Protein AF-A0A5Q4ZI52-F1 (afdb_monomer_lite)

Secondary structure (DSSP, 8-state):
----PPPHHHHHHHHHHTTTB-TTT--B-EEEETTTEEEE-EEEEESS-SSTTSTT--SS-PPPSSGGGEEEEEHHHHHHHHH-TTTS-HHHHHHHHHHHHHHHHHHHHHHHHHHHHHHHHHHHS-TTS--EEEE------------S----SEEE---SSEEEEEEEEEEEE-SSS-BS-EEEEEEE-GGGSPTTEEEESS----SS-----SEEEEEE--B-TTPBPSS-EEEEEEEE-SSTT---TTTGGG-EEEEEEEETT-PPEEEEEE----

pLDDT: mean 73.78, std 18.52, range [25.53, 98.12]

Foldseek 3Di:
DADPDEPPVQVCCQCVLLVCAALPPRHRQWDQDPVPGTGGQKDKAFLAAQDCPFQQNPNPDGDHNGNQRTHIHGPVVSVVCRVPSVVRHSVNRNVSRVVSSVVVVVVVVVVVVVVVVVVVVLVVPDDPDWDKDKDFDAEDDDDDDDDDDDDHAWDFPDAWQKTKTKGWIKMATQHPFKFAKKKKKKFKPPVQQDPQKAWFQPDEDDPVDHDHDGMDMDIQGIHGHGDMRPDTRIIIIIGGHPDRPPDDVVSQQSIKMWMWMDTPNDDIDIDMDGNHHD

InterPro domains:
  IPR003615 HNH nuclease [PF13391] (22-83)
  IPR003615 HNH nuclease [cd00085] (46-81)

Organism: NCBI:txid80852

Sequence (278 aa):
MASRYVKPTDLALLWGRAGGSCSICKVNLLKELPLSGNVNLGEKAHIIPHSKNGPRGEGEREGESTYENLILLCGYHHKEIDRAEKDYPRSRLLEIKGKHESFVRESIDGFEQEKLISNILSRIEVEGAPKVVPVLLVQGSSHRSFSDIVPKFIQIIFGGSFGYYRVAVDFKNIGSKRAERVTIRITAKHSTIPKGYTFSTNTHITKNSTPSSVELEIECGPLNVGEWQSNPAQFYLNYRRETPGDCSYIEISKVEFDYYLTCDNNELIEGTLKIANA

Structure (mmCIF, N/CA/C/O backbone):
data_AF-A0A5Q4ZI52-F1
#
_entry.id   AF-A0A5Q4ZI52-F1
#
loop_
_atom_site.group_PDB
_atom_site.id
_atom_site.type_symbol
_atom_site.label_atom_id
_atom_site.label_alt_id
_atom_site.label_comp_id
_atom_site.label_asym_id
_atom_site.label_entity_id
_atom_site.label_seq_id
_atom_site.pdbx_PDB_ins_code
_atom_site.Cartn_x
_atom_site.Cartn_y
_atom_site.Cartn_z
_atom_site.occupancy
_atom_site.B_iso_or_equiv
_atom_site.auth_seq_id
_atom_site.auth_comp_id
_atom_site.auth_asym_id
_atom_site.auth_atom_id
_atom_site.pdbx_PDB_model_num
ATOM 1 N N . MET A 1 1 ? 35.153 4.081 -29.377 1.00 47.16 1 MET A N 1
ATOM 2 C CA . MET A 1 1 ? 34.261 3.400 -28.423 1.00 47.16 1 MET A CA 1
ATOM 3 C C . MET A 1 1 ? 33.525 4.484 -27.671 1.00 47.16 1 MET A C 1
ATOM 5 O O . MET A 1 1 ? 34.192 5.293 -27.031 1.00 47.16 1 MET A O 1
ATOM 9 N N . ALA A 1 2 ? 32.201 4.549 -27.784 1.00 53.84 2 ALA A N 1
ATOM 10 C CA . ALA A 1 2 ? 31.394 5.381 -26.903 1.00 53.84 2 ALA A CA 1
ATOM 11 C C . ALA A 1 2 ? 31.714 5.062 -25.425 1.00 53.84 2 ALA A C 1
ATOM 13 O O . ALA A 1 2 ? 32.231 3.994 -25.084 1.00 53.84 2 ALA A O 1
ATOM 14 N N . SER A 1 3 ? 31.510 6.032 -24.538 1.00 61.28 3 SER A N 1
ATOM 15 C CA . SER A 1 3 ? 31.744 5.838 -23.110 1.00 61.28 3 SER A CA 1
ATOM 16 C C . SER A 1 3 ? 30.516 5.191 -22.467 1.00 61.28 3 SER A C 1
ATOM 18 O O . SER A 1 3 ? 29.386 5.640 -22.670 1.00 61.28 3 SER A O 1
ATOM 20 N N . ARG A 1 4 ? 30.730 4.180 -21.613 1.00 69.62 4 ARG A N 1
ATOM 21 C CA . ARG A 1 4 ? 29.680 3.620 -20.734 1.00 69.62 4 ARG A CA 1
ATOM 22 C C . ARG A 1 4 ? 29.296 4.559 -19.585 1.00 69.62 4 ARG A C 1
ATOM 24 O O . ARG A 1 4 ? 28.436 4.229 -18.771 1.00 69.62 4 ARG A O 1
ATOM 31 N N . TYR A 1 5 ? 29.961 5.705 -19.490 1.00 85.06 5 TYR A N 1
ATOM 32 C CA . TYR A 1 5 ? 29.638 6.739 -18.529 1.00 85.06 5 TYR A CA 1
ATOM 33 C C . TYR A 1 5 ? 28.262 7.342 -18.830 1.00 85.06 5 TYR A C 1
ATOM 35 O O . TYR A 1 5 ? 28.019 7.848 -19.922 1.00 85.06 5 TYR A O 1
ATOM 43 N N . VAL A 1 6 ? 27.384 7.309 -17.831 1.00 87.38 6 VAL A N 1
ATOM 44 C CA . VAL A 1 6 ? 26.098 8.016 -17.833 1.00 87.38 6 VAL A CA 1
ATOM 45 C C . VAL A 1 6 ? 26.287 9.265 -16.985 1.00 87.38 6 VAL A C 1
ATOM 47 O O . VAL A 1 6 ? 26.771 9.155 -15.854 1.00 87.38 6 VAL A O 1
ATOM 50 N N . LYS A 1 7 ? 25.908 10.441 -17.495 1.00 92.25 7 LYS A N 1
ATOM 51 C CA . LYS A 1 7 ? 26.009 11.679 -16.712 1.00 92.25 7 LYS A CA 1
ATOM 52 C C . LYS A 1 7 ? 25.144 11.568 -15.446 1.00 92.25 7 LYS A C 1
ATOM 54 O O . LYS A 1 7 ? 24.064 10.978 -15.502 1.00 92.25 7 LYS A O 1
ATOM 59 N N . PRO A 1 8 ? 25.552 12.165 -14.314 1.00 93.31 8 PRO A N 1
ATOM 60 C CA . PRO A 1 8 ? 24.763 12.130 -13.083 1.00 93.31 8 PRO A CA 1
ATOM 61 C C . PRO A 1 8 ? 23.331 12.650 -13.263 1.00 93.31 8 PRO A C 1
ATOM 63 O O . PRO A 1 8 ? 22.403 12.092 -12.686 1.00 93.31 8 PRO A O 1
ATOM 66 N N . THR A 1 9 ? 23.138 13.665 -14.110 1.00 94.06 9 THR A N 1
ATOM 67 C CA . THR A 1 9 ? 21.819 14.217 -14.453 1.00 94.06 9 THR A CA 1
ATOM 68 C C . THR A 1 9 ? 20.940 13.208 -15.191 1.00 94.06 9 THR A C 1
ATOM 70 O O . THR A 1 9 ? 19.788 13.021 -14.814 1.00 94.06 9 THR A O 1
ATOM 73 N N . ASP A 1 10 ? 21.486 12.509 -16.190 1.00 95.12 10 ASP A N 1
ATOM 74 C CA . ASP A 1 10 ? 20.776 11.457 -16.931 1.00 95.12 10 ASP A CA 1
ATOM 75 C C . ASP A 1 10 ? 20.423 10.276 -16.024 1.00 95.12 10 ASP A C 1
ATOM 77 O O . ASP A 1 10 ? 19.331 9.713 -16.102 1.00 95.12 10 ASP A O 1
ATOM 81 N N . LEU A 1 11 ? 21.337 9.922 -15.117 1.00 94.12 11 LEU A N 1
ATOM 82 C CA . LEU A 1 11 ? 21.112 8.878 -14.129 1.00 94.12 11 LEU A CA 1
ATOM 83 C C . LEU A 1 11 ? 19.976 9.259 -13.170 1.00 94.12 11 LEU A C 1
ATOM 85 O O . LEU A 1 11 ? 19.080 8.450 -12.942 1.00 94.12 11 LEU A O 1
ATOM 89 N N . ALA A 1 12 ? 19.987 10.485 -12.643 1.00 94.50 12 ALA A N 1
ATOM 90 C CA . ALA A 1 12 ? 18.935 10.987 -11.766 1.00 94.50 12 ALA A CA 1
ATOM 91 C C . ALA A 1 12 ? 17.572 11.020 -12.475 1.00 94.50 12 ALA A C 1
ATOM 93 O O . ALA A 1 12 ? 16.578 10.577 -11.903 1.00 94.50 12 ALA A O 1
ATOM 94 N N . LEU A 1 13 ? 17.528 11.469 -13.735 1.00 96.81 13 LEU A N 1
ATOM 95 C CA . LEU A 1 13 ? 16.306 11.463 -14.543 1.00 96.81 13 LEU A CA 1
ATOM 96 C C . LEU A 1 13 ? 15.775 10.047 -14.766 1.00 96.81 13 LEU A C 1
ATOM 98 O O . LEU A 1 13 ? 14.583 9.813 -14.580 1.00 96.81 13 LEU A O 1
ATOM 102 N N . LEU A 1 14 ? 16.647 9.101 -15.127 1.00 97.06 14 LEU A N 1
ATOM 103 C CA . LEU A 1 14 ? 16.266 7.711 -15.371 1.00 97.06 14 LEU A CA 1
ATOM 104 C C . LEU A 1 14 ? 15.658 7.065 -14.126 1.00 97.06 14 LEU A C 1
ATOM 106 O O . LEU A 1 14 ? 14.578 6.485 -14.196 1.00 97.06 14 LEU A O 1
ATOM 110 N N . TRP A 1 15 ? 16.344 7.177 -12.988 1.00 96.06 15 TRP A N 1
ATOM 111 C CA . TRP A 1 15 ? 15.886 6.590 -11.731 1.00 96.06 15 TRP A CA 1
ATOM 112 C C . TRP A 1 15 ? 14.641 7.286 -11.182 1.00 96.06 15 TRP A C 1
ATOM 114 O O . TRP A 1 15 ? 13.718 6.606 -10.735 1.00 96.06 15 TRP A O 1
ATOM 124 N N . GLY A 1 16 ? 14.597 8.619 -11.253 1.00 94.75 16 GLY A N 1
ATOM 125 C CA . GLY A 1 16 ? 13.475 9.414 -10.767 1.00 94.75 16 GLY A CA 1
ATOM 126 C C . GLY A 1 16 ? 12.198 9.174 -11.566 1.00 94.75 16 GLY A C 1
ATOM 127 O O . GLY A 1 16 ? 11.151 8.913 -10.983 1.00 94.75 16 GLY A O 1
ATOM 128 N N . ARG A 1 17 ? 12.273 9.188 -12.903 1.00 95.94 17 ARG A N 1
ATOM 129 C CA . ARG A 1 17 ? 11.088 9.002 -13.760 1.00 95.94 17 ARG A CA 1
ATOM 130 C C . ARG A 1 17 ? 10.568 7.566 -13.768 1.00 95.94 17 ARG A C 1
ATOM 132 O O . ARG A 1 17 ? 9.368 7.369 -13.902 1.00 95.94 17 ARG A O 1
ATOM 139 N N . ALA A 1 18 ? 11.439 6.577 -13.572 1.00 95.88 18 ALA A N 1
ATOM 140 C CA . ALA A 1 18 ? 11.036 5.179 -13.396 1.00 95.88 18 ALA A CA 1
ATOM 141 C C . ALA A 1 18 ? 10.578 4.849 -11.957 1.00 95.88 18 ALA A C 1
ATOM 143 O O . ALA A 1 18 ? 10.263 3.696 -11.649 1.00 95.88 18 ALA A O 1
ATOM 144 N N . GLY A 1 19 ? 10.592 5.824 -11.039 1.00 94.56 19 GLY A N 1
ATOM 145 C CA . GLY A 1 19 ? 10.191 5.620 -9.643 1.00 94.56 19 GLY A CA 1
ATOM 146 C C . GLY A 1 19 ? 11.005 4.538 -8.927 1.00 94.56 19 GLY A C 1
ATOM 147 O O . GLY A 1 19 ? 10.477 3.830 -8.076 1.00 94.56 19 GLY A O 1
ATOM 148 N N . GLY A 1 20 ? 12.266 4.331 -9.324 1.00 95.25 20 GLY A N 1
ATOM 149 C CA . GLY A 1 20 ? 13.107 3.253 -8.792 1.00 95.25 20 GLY A CA 1
ATOM 150 C C . GLY A 1 20 ? 12.581 1.834 -9.040 1.00 95.25 20 GLY A C 1
ATOM 151 O O . GLY A 1 20 ? 12.979 0.909 -8.332 1.00 95.25 20 GLY A O 1
ATOM 152 N N . SER A 1 21 ? 11.706 1.637 -10.029 1.00 94.50 21 SER A N 1
ATOM 153 C CA . SER A 1 21 ? 11.065 0.352 -10.313 1.00 94.50 21 SER A CA 1
ATOM 154 C C . SER A 1 21 ? 11.358 -0.158 -11.726 1.00 94.50 21 SER A C 1
ATOM 156 O O . SER A 1 21 ? 11.801 0.576 -12.609 1.00 94.50 21 SER A O 1
ATOM 158 N N . CYS A 1 22 ? 11.174 -1.462 -11.943 1.00 95.44 22 CYS A N 1
ATOM 159 C CA . CYS A 1 22 ? 11.378 -2.063 -13.258 1.00 95.44 22 CYS A CA 1
ATOM 160 C C . CYS A 1 22 ? 10.325 -1.568 -14.253 1.00 95.44 22 CYS A C 1
ATOM 162 O O . CYS A 1 22 ? 9.128 -1.743 -14.028 1.00 95.44 22 CYS A O 1
ATOM 164 N N . SER A 1 23 ? 10.759 -1.082 -15.417 1.00 97.38 23 SER A N 1
ATOM 165 C CA . SER A 1 23 ? 9.841 -0.548 -16.431 1.00 97.38 23 SER A CA 1
ATOM 166 C C . SER A 1 23 ? 8.864 -1.581 -17.002 1.00 97.38 23 SER A C 1
ATOM 168 O O . SER A 1 23 ? 7.807 -1.200 -17.505 1.00 97.38 23 SER A O 1
ATOM 170 N N . ILE A 1 24 ? 9.157 -2.880 -16.863 1.00 94.00 24 ILE A N 1
ATOM 171 C CA . ILE A 1 24 ? 8.272 -3.976 -17.283 1.00 94.00 24 ILE A CA 1
ATOM 172 C C . ILE A 1 24 ? 7.410 -4.464 -16.112 1.00 94.00 24 ILE A C 1
ATOM 174 O O . ILE A 1 24 ? 6.208 -4.217 -16.099 1.00 94.00 24 ILE A O 1
ATOM 178 N N . CYS A 1 25 ? 8.005 -5.104 -15.101 1.00 91.56 25 CYS A N 1
ATOM 179 C CA . CYS A 1 25 ? 7.246 -5.755 -14.022 1.00 91.56 25 CYS A CA 1
ATOM 180 C C . CYS A 1 25 ? 6.954 -4.885 -12.793 1.00 91.56 25 CYS A C 1
ATOM 182 O O . CYS A 1 25 ? 6.399 -5.391 -11.823 1.00 91.56 25 CYS A O 1
ATOM 184 N N . LYS A 1 26 ? 7.363 -3.611 -12.791 1.00 92.69 26 LYS A N 1
ATOM 185 C CA . LYS A 1 26 ? 7.120 -2.630 -11.714 1.00 92.69 26 LYS A CA 1
ATOM 186 C C . LYS A 1 26 ? 7.690 -2.995 -10.337 1.00 92.69 26 LYS A C 1
ATOM 188 O O . LYS A 1 26 ? 7.441 -2.294 -9.364 1.00 92.69 26 LYS A O 1
ATOM 193 N N . VAL A 1 27 ? 8.492 -4.058 -10.231 1.00 90.12 27 VAL A N 1
ATOM 194 C CA . VAL A 1 27 ? 9.144 -4.427 -8.966 1.00 90.12 27 VAL A CA 1
ATOM 195 C C . VAL A 1 27 ? 10.091 -3.317 -8.507 1.00 90.12 27 VAL A C 1
ATOM 197 O O . VAL A 1 27 ? 10.820 -2.754 -9.326 1.00 90.12 27 VAL A O 1
ATOM 200 N N . ASN A 1 28 ? 10.112 -3.037 -7.203 1.00 90.38 28 ASN A N 1
ATOM 201 C CA . ASN A 1 28 ? 11.057 -2.095 -6.610 1.00 90.38 28 ASN A CA 1
ATOM 202 C C . ASN A 1 28 ? 12.507 -2.606 -6.755 1.00 90.38 28 ASN A C 1
ATOM 204 O O . ASN A 1 28 ? 12.824 -3.739 -6.367 1.00 90.38 28 ASN A O 1
ATOM 208 N N . LEU A 1 29 ? 13.372 -1.759 -7.318 1.00 93.00 29 LEU A N 1
ATOM 209 C CA . LEU A 1 29 ? 14.785 -2.027 -7.586 1.00 93.00 29 LEU A CA 1
ATOM 210 C C . LEU A 1 29 ? 15.720 -1.415 -6.538 1.00 93.00 29 LEU A C 1
ATOM 212 O O . LEU A 1 29 ? 16.892 -1.782 -6.497 1.00 93.00 29 LEU A O 1
ATOM 216 N N . LEU A 1 30 ? 15.221 -0.515 -5.692 1.00 88.75 30 LEU A N 1
ATOM 217 C CA . LEU A 1 30 ? 15.953 0.069 -4.573 1.00 88.75 30 LEU A CA 1
ATOM 218 C C . LEU A 1 30 ? 15.429 -0.550 -3.282 1.00 88.75 30 LEU A C 1
ATOM 220 O O . LEU A 1 30 ? 14.339 -0.224 -2.813 1.00 88.75 30 LEU A O 1
ATOM 224 N N . LYS A 1 31 ? 16.193 -1.486 -2.718 1.00 81.56 31 LYS A N 1
ATOM 225 C CA . LYS A 1 31 ? 15.801 -2.187 -1.494 1.00 81.56 31 LYS A CA 1
ATOM 226 C C . LYS A 1 31 ? 16.705 -1.811 -0.345 1.00 81.56 31 LYS A C 1
ATOM 228 O O . LYS A 1 31 ? 17.922 -1.859 -0.477 1.00 81.56 31 LYS A O 1
ATOM 233 N N . GLU A 1 32 ? 16.106 -1.553 0.802 1.00 83.38 32 GLU A N 1
ATOM 234 C CA . GLU A 1 32 ? 16.835 -1.514 2.057 1.00 83.38 32 GLU A CA 1
ATOM 235 C C . GLU A 1 32 ? 16.862 -2.923 2.655 1.00 83.38 32 GLU A C 1
ATOM 237 O O . GLU A 1 32 ? 15.835 -3.561 2.889 1.00 83.38 32 GLU A O 1
ATOM 242 N N . LEU A 1 33 ? 18.067 -3.452 2.827 1.00 72.44 33 LEU A N 1
ATOM 243 C CA . LEU A 1 33 ? 18.332 -4.780 3.349 1.00 72.44 33 LEU A CA 1
ATOM 244 C C . LEU A 1 33 ? 18.963 -4.629 4.738 1.00 72.44 33 LEU A C 1
ATOM 246 O O . LEU A 1 33 ? 20.119 -4.226 4.804 1.00 72.44 33 LEU A O 1
ATOM 250 N N . PRO A 1 34 ? 18.314 -5.013 5.851 1.00 60.16 34 PRO A N 1
ATOM 251 C CA . PRO A 1 34 ? 18.802 -4.588 7.180 1.00 60.16 34 PRO A CA 1
ATOM 252 C C . PRO A 1 34 ? 20.157 -5.099 7.704 1.00 60.16 34 PRO A C 1
ATOM 254 O O . PRO A 1 34 ? 20.508 -4.818 8.837 1.00 60.16 34 PRO A O 1
ATOM 257 N N . LEU A 1 35 ? 20.933 -5.836 6.909 1.00 71.38 35 LEU A N 1
ATOM 258 C CA . LEU A 1 35 ? 22.350 -6.140 7.187 1.00 71.38 35 LEU A CA 1
ATOM 259 C C . LEU A 1 35 ? 23.293 -5.517 6.151 1.00 71.38 35 LEU A C 1
ATOM 261 O O . LEU A 1 35 ? 24.483 -5.396 6.398 1.00 71.38 35 LEU A O 1
ATOM 265 N N . SER A 1 36 ? 22.778 -5.183 4.969 1.00 75.06 36 SER A N 1
ATOM 266 C CA . SER A 1 36 ? 23.568 -4.752 3.810 1.00 75.06 36 SER A CA 1
ATOM 267 C C . SER A 1 36 ? 23.285 -3.298 3.423 1.00 75.06 36 SER A C 1
ATOM 269 O O . SER A 1 36 ? 23.922 -2.784 2.511 1.00 75.06 36 SER A O 1
ATOM 271 N N . GLY A 1 37 ? 22.335 -2.644 4.099 1.00 82.00 37 GLY A N 1
ATOM 272 C CA . GLY A 1 37 ? 21.881 -1.295 3.791 1.00 82.00 37 GLY A CA 1
ATOM 273 C C . GLY A 1 37 ? 21.170 -1.218 2.442 1.00 82.00 37 GLY A C 1
ATOM 274 O O . GLY A 1 37 ? 20.456 -2.140 2.039 1.00 82.00 37 GLY A O 1
ATOM 275 N N . ASN A 1 38 ? 21.368 -0.102 1.746 1.00 81.94 38 ASN A N 1
ATOM 276 C CA . ASN A 1 38 ? 20.736 0.172 0.461 1.00 81.94 38 ASN A CA 1
ATOM 277 C C . ASN A 1 38 ? 21.356 -0.672 -0.654 1.00 81.94 38 ASN A C 1
ATOM 279 O O . ASN A 1 38 ? 22.545 -0.569 -0.952 1.00 81.94 38 ASN A O 1
ATOM 283 N N . VAL A 1 39 ? 20.523 -1.472 -1.311 1.00 85.31 39 VAL A N 1
ATOM 284 C CA . VAL A 1 39 ? 20.899 -2.335 -2.425 1.00 85.31 39 VAL A CA 1
ATOM 285 C C . VAL A 1 39 ? 20.182 -1.890 -3.687 1.00 85.31 39 VAL A C 1
ATOM 287 O O . VAL A 1 39 ? 18.955 -1.785 -3.734 1.00 85.31 39 VAL A O 1
ATOM 290 N N . ASN A 1 40 ? 20.977 -1.676 -4.731 1.00 90.81 40 ASN A N 1
ATOM 291 C CA . ASN A 1 40 ? 20.501 -1.399 -6.073 1.00 90.81 40 ASN A CA 1
ATOM 292 C C . ASN A 1 40 ? 20.450 -2.707 -6.880 1.00 90.81 40 ASN A C 1
ATOM 294 O O . ASN A 1 40 ? 21.482 -3.310 -7.163 1.00 90.81 40 ASN A O 1
ATOM 298 N N . LEU A 1 41 ? 19.240 -3.143 -7.224 1.00 90.50 41 LEU A N 1
ATOM 299 C CA . LEU A 1 41 ? 18.955 -4.331 -8.037 1.00 90.50 41 LEU A CA 1
ATOM 300 C C . LEU A 1 41 ? 18.611 -3.981 -9.493 1.00 90.50 41 LEU A C 1
ATOM 302 O O . LEU A 1 41 ? 18.230 -4.860 -10.273 1.00 90.50 41 LEU A O 1
ATOM 306 N N . GLY A 1 42 ? 18.657 -2.695 -9.832 1.00 94.25 42 GLY A N 1
ATOM 307 C CA . GLY A 1 42 ? 18.286 -2.180 -11.135 1.00 94.25 42 GLY A CA 1
ATOM 308 C C . GLY A 1 42 ? 19.473 -2.068 -12.069 1.00 94.25 42 GLY A C 1
ATOM 309 O O . GLY A 1 42 ? 20.579 -1.680 -11.695 1.00 94.25 42 GLY A O 1
ATOM 310 N N . GLU A 1 43 ? 19.208 -2.363 -13.328 1.00 95.25 43 GLU A N 1
ATOM 311 C CA . GLU A 1 43 ? 20.163 -2.277 -14.411 1.00 95.25 43 GLU A CA 1
ATOM 312 C C . GLU A 1 43 ? 19.675 -1.251 -15.437 1.00 95.25 43 GLU A C 1
ATOM 314 O O . GLU A 1 43 ? 18.476 -1.075 -15.671 1.00 95.25 43 GLU A O 1
ATOM 319 N N . LYS A 1 44 ? 20.634 -0.536 -16.025 1.00 94.12 44 LYS A N 1
ATOM 320 C CA . LYS A 1 44 ? 20.393 0.494 -17.036 1.00 94.12 44 LYS A CA 1
ATOM 321 C C . LYS A 1 44 ? 20.621 -0.158 -18.386 1.00 94.12 44 LYS A C 1
ATOM 323 O O . LYS A 1 44 ? 21.773 -0.368 -18.762 1.00 94.12 44 LYS A O 1
ATOM 328 N N . ALA A 1 45 ? 19.538 -0.510 -19.058 1.00 92.75 45 ALA A N 1
ATOM 329 C CA . ALA A 1 45 ? 19.607 -1.151 -20.355 1.00 92.75 45 ALA A CA 1
ATOM 330 C C . ALA A 1 45 ? 19.596 -0.095 -21.460 1.00 92.75 45 ALA A C 1
ATOM 332 O O . ALA A 1 45 ? 18.827 0.870 -21.402 1.00 92.75 45 ALA A O 1
ATOM 333 N N . HIS A 1 46 ? 20.439 -0.286 -22.469 1.00 90.88 46 HIS A N 1
ATOM 334 C CA . HIS A 1 46 ? 20.435 0.548 -23.665 1.00 90.88 46 HIS A CA 1
ATOM 335 C C . HIS A 1 46 ? 19.308 0.113 -24.603 1.00 90.88 46 HIS A C 1
ATOM 337 O O . HIS A 1 46 ? 19.186 -1.063 -24.938 1.00 90.88 46 HIS A O 1
ATOM 343 N N . ILE A 1 47 ? 18.502 1.074 -25.051 1.00 88.94 47 ILE A N 1
ATOM 344 C CA . ILE A 1 47 ? 17.462 0.850 -26.060 1.00 88.94 47 ILE A CA 1
ATOM 345 C C . ILE A 1 47 ? 18.112 0.662 -27.438 1.00 88.94 47 ILE A C 1
ATOM 347 O O . ILE A 1 47 ? 17.791 -0.285 -28.154 1.00 88.94 47 ILE A O 1
ATOM 351 N N . ILE A 1 48 ? 19.046 1.550 -27.791 1.00 83.62 48 ILE A N 1
ATOM 352 C CA . ILE A 1 48 ? 19.951 1.415 -28.936 1.00 83.62 48 ILE A CA 1
ATOM 353 C C . ILE A 1 48 ? 21.299 0.936 -28.399 1.00 83.62 48 ILE A C 1
ATOM 355 O O . ILE A 1 48 ? 21.896 1.644 -27.577 1.00 83.62 48 ILE A O 1
ATOM 359 N N . PRO A 1 49 ? 21.801 -0.228 -28.841 1.00 71.19 49 PRO A N 1
ATOM 360 C CA . PRO A 1 49 ? 22.998 -0.823 -28.272 1.00 71.19 49 PRO A CA 1
ATOM 361 C C . PRO A 1 49 ? 24.239 0.048 -28.477 1.00 71.19 49 PRO A C 1
ATOM 363 O O . PRO A 1 49 ? 24.416 0.751 -29.470 1.00 71.19 49 PRO A O 1
ATOM 366 N N . HIS A 1 50 ? 25.157 -0.067 -27.524 1.00 64.06 50 HIS A N 1
ATOM 367 C CA . HIS A 1 50 ? 26.437 0.637 -27.527 1.00 64.06 50 HIS A CA 1
ATOM 368 C C . HIS A 1 50 ? 27.441 0.076 -28.557 1.00 64.06 50 HIS A C 1
ATOM 370 O O . HIS A 1 50 ? 28.421 0.728 -28.900 1.00 64.06 50 HIS A O 1
ATOM 376 N N . SER A 1 51 ? 27.250 -1.158 -29.026 1.00 64.94 51 SER A N 1
ATOM 377 C CA . SER A 1 51 ? 28.103 -1.798 -30.034 1.00 64.94 51 SER A CA 1
ATOM 378 C C . SER A 1 51 ? 27.304 -2.015 -31.309 1.00 64.94 51 SER A C 1
ATOM 380 O O . SER A 1 51 ? 26.137 -2.396 -31.233 1.00 64.94 51 SER A O 1
ATOM 382 N N . LYS A 1 52 ? 27.955 -1.877 -32.470 1.00 62.56 52 LYS A N 1
ATOM 383 C CA . LYS A 1 52 ? 27.374 -2.273 -33.765 1.00 62.56 52 LYS A CA 1
ATOM 384 C C . LYS A 1 52 ? 26.923 -3.739 -33.789 1.00 62.56 52 LYS A C 1
ATOM 386 O O . LYS A 1 52 ? 25.983 -4.055 -34.498 1.00 62.56 52 LYS A O 1
ATOM 391 N N . ASN A 1 53 ? 27.561 -4.594 -32.984 1.00 65.25 53 ASN A N 1
ATOM 392 C CA . ASN A 1 53 ? 27.224 -6.014 -32.834 1.00 65.25 53 ASN A CA 1
ATOM 393 C C . ASN A 1 53 ? 26.361 -6.297 -31.589 1.00 65.25 53 ASN A C 1
ATOM 395 O O . ASN A 1 53 ? 26.257 -7.445 -31.164 1.00 65.25 53 ASN A O 1
ATOM 399 N N . GLY A 1 54 ? 25.842 -5.265 -30.917 1.00 65.25 54 GLY A N 1
ATOM 400 C CA . GLY A 1 54 ? 24.952 -5.457 -29.773 1.00 65.25 54 GLY A CA 1
ATOM 401 C C . GLY A 1 54 ? 23.549 -5.899 -30.208 1.00 65.25 54 GLY A C 1
ATOM 402 O O . GLY A 1 54 ? 23.200 -5.727 -31.377 1.00 65.25 54 GLY A O 1
ATOM 403 N N . PRO A 1 55 ? 22.728 -6.425 -29.280 1.00 62.16 55 PRO A N 1
ATOM 404 C CA . PRO A 1 55 ? 21.345 -6.798 -29.577 1.00 62.16 55 PRO A CA 1
ATOM 405 C C . PRO A 1 55 ? 20.585 -5.603 -30.159 1.00 62.16 55 PRO A C 1
ATOM 407 O O . PRO A 1 55 ? 20.633 -4.519 -29.569 1.00 62.16 55 PRO A O 1
ATOM 410 N N . ARG A 1 56 ? 19.887 -5.791 -31.289 1.00 74.19 56 ARG A N 1
ATOM 411 C CA . ARG A 1 56 ? 19.221 -4.715 -32.072 1.00 74.19 56 ARG A CA 1
ATOM 412 C C . ARG A 1 56 ? 20.164 -3.705 -32.756 1.00 74.19 56 ARG A C 1
ATOM 414 O O . ARG A 1 56 ? 19.749 -2.594 -33.088 1.00 74.19 56 ARG A O 1
ATOM 421 N N . GLY A 1 57 ? 21.440 -4.038 -32.936 1.00 64.19 57 GLY A N 1
ATOM 422 C CA . GLY A 1 57 ? 22.404 -3.185 -33.629 1.00 64.19 57 GLY A CA 1
ATOM 423 C C . GLY A 1 57 ? 22.191 -3.234 -35.138 1.00 64.19 57 GLY A C 1
ATOM 424 O O . GLY A 1 57 ? 22.794 -4.053 -35.817 1.00 64.19 57 GLY A O 1
ATOM 425 N N . GLU A 1 58 ? 21.374 -2.339 -35.693 1.00 60.69 58 GLU A N 1
ATOM 426 C CA . GLU A 1 58 ? 21.136 -2.237 -37.148 1.00 60.69 58 GLU A CA 1
ATOM 427 C C . GLU A 1 58 ? 22.326 -1.607 -37.915 1.00 60.69 58 GLU A C 1
ATOM 429 O O . GLU A 1 58 ? 22.155 -0.968 -38.943 1.00 60.69 58 GLU A O 1
ATOM 434 N N . GLY A 1 59 ? 23.563 -1.726 -37.415 1.00 56.06 59 GLY A N 1
ATOM 435 C CA . GLY A 1 59 ? 24.781 -1.238 -38.083 1.00 56.06 59 GLY A CA 1
ATOM 436 C C . GLY A 1 59 ? 24.968 0.289 -38.162 1.00 56.06 59 GLY A C 1
ATOM 437 O O . GLY A 1 59 ? 26.073 0.738 -38.487 1.00 56.06 59 GLY A O 1
ATOM 438 N N . GLU A 1 60 ? 23.954 1.094 -37.826 1.00 53.44 60 GLU A N 1
ATOM 439 C CA . GLU A 1 60 ? 23.934 2.523 -38.171 1.00 53.44 60 GLU A CA 1
ATOM 440 C C . GLU A 1 60 ? 24.536 3.495 -37.141 1.00 53.44 60 GLU A C 1
ATOM 442 O O . GLU A 1 60 ? 24.989 4.558 -37.562 1.00 53.44 60 GLU A O 1
ATOM 447 N N . ARG A 1 61 ? 24.635 3.180 -35.835 1.00 57.03 61 ARG A N 1
ATOM 448 C CA . ARG A 1 61 ? 25.356 4.005 -34.825 1.00 57.03 61 ARG A CA 1
ATOM 449 C C . ARG A 1 61 ? 25.474 3.307 -33.465 1.00 57.03 61 ARG A C 1
ATOM 451 O O . ARG A 1 61 ? 24.612 2.521 -33.092 1.00 57.03 61 ARG A O 1
ATOM 458 N N . GLU A 1 62 ? 26.526 3.642 -32.715 1.00 64.38 62 GLU A N 1
ATOM 459 C CA . GLU A 1 62 ? 26.614 3.342 -31.278 1.00 64.38 62 GLU A CA 1
ATOM 460 C C . GLU A 1 62 ? 25.629 4.257 -30.530 1.00 64.38 62 GLU A C 1
ATOM 462 O O . GLU A 1 62 ? 25.646 5.473 -30.728 1.00 64.38 62 GLU A O 1
ATOM 467 N N . GLY A 1 63 ? 24.750 3.688 -29.702 1.00 67.62 63 GLY A N 1
ATOM 468 C CA . GLY A 1 63 ? 23.835 4.470 -28.874 1.00 67.62 63 GLY A CA 1
ATOM 469 C C . GLY A 1 63 ? 24.565 5.172 -27.728 1.00 67.62 63 GLY A C 1
ATOM 470 O O . GLY A 1 63 ? 25.321 4.541 -26.986 1.00 67.62 63 GLY A O 1
ATOM 471 N N . GLU A 1 64 ? 24.324 6.472 -27.555 1.00 79.62 64 GLU A N 1
ATOM 472 C CA . GLU A 1 64 ? 24.870 7.226 -26.425 1.00 79.62 64 GLU A CA 1
ATOM 473 C C . GLU A 1 64 ? 24.232 6.789 -25.098 1.00 79.62 64 GLU A C 1
ATOM 475 O O . GLU A 1 64 ? 23.093 6.321 -25.042 1.00 79.62 64 GLU A O 1
ATOM 480 N N . SER A 1 65 ? 24.967 6.963 -24.003 1.00 86.31 65 SER A N 1
ATOM 481 C CA . SER A 1 65 ? 24.515 6.639 -22.647 1.00 86.31 65 SER A CA 1
ATOM 482 C C . SER A 1 65 ? 23.716 7.801 -22.019 1.00 86.31 65 SER A C 1
ATOM 484 O O . SER A 1 65 ? 24.052 8.253 -20.924 1.00 86.31 65 SER A O 1
ATOM 486 N N . THR A 1 66 ? 22.689 8.304 -22.720 1.00 91.12 66 THR A N 1
ATOM 487 C CA . THR A 1 66 ? 21.789 9.388 -22.257 1.00 91.12 66 THR A CA 1
ATOM 488 C C . THR A 1 66 ? 20.477 8.841 -21.696 1.00 91.12 66 THR A C 1
ATOM 490 O O . THR A 1 66 ? 20.113 7.693 -21.956 1.00 91.12 66 THR A O 1
ATOM 493 N N . TYR A 1 67 ? 19.734 9.651 -20.939 1.00 94.12 67 TYR A N 1
ATOM 494 C CA . TYR A 1 67 ? 18.441 9.238 -20.385 1.00 94.12 67 TYR A CA 1
ATOM 495 C C . TYR A 1 67 ? 17.443 8.773 -21.467 1.00 94.12 67 TYR A C 1
ATOM 497 O O . TYR A 1 67 ? 16.716 7.799 -21.251 1.00 94.12 67 TYR A O 1
ATOM 505 N N . GLU A 1 68 ? 17.422 9.422 -22.633 1.00 92.50 68 GLU A N 1
ATOM 506 C CA . GLU A 1 68 ? 16.511 9.098 -23.740 1.00 92.50 68 GLU A CA 1
ATOM 507 C C . GLU A 1 68 ? 16.763 7.696 -24.301 1.00 92.50 68 GLU A C 1
ATOM 509 O O . GLU A 1 68 ? 15.828 7.029 -24.744 1.00 92.50 68 GLU A O 1
ATOM 514 N N . ASN A 1 69 ? 18.017 7.238 -24.266 1.00 92.19 69 ASN A N 1
ATOM 515 C CA . ASN A 1 69 ? 18.424 5.936 -24.784 1.00 92.19 69 ASN A CA 1
ATOM 516 C C . ASN A 1 69 ? 18.492 4.839 -23.704 1.00 92.19 69 ASN A C 1
ATOM 518 O O . ASN A 1 69 ? 18.873 3.704 -23.995 1.00 92.19 69 ASN A O 1
ATOM 522 N N . LEU A 1 70 ? 18.138 5.150 -22.455 1.00 94.69 70 LEU A N 1
ATOM 523 C CA . LEU A 1 70 ? 18.193 4.206 -21.342 1.00 94.69 70 LEU A CA 1
ATOM 524 C C . LEU A 1 70 ? 16.800 3.855 -20.821 1.00 94.69 70 LEU A C 1
ATOM 526 O O . LEU A 1 70 ? 15.925 4.708 -20.658 1.00 94.69 70 LEU A O 1
ATOM 530 N N . ILE A 1 71 ? 16.623 2.588 -20.463 1.00 96.81 71 ILE A N 1
ATOM 531 C CA . ILE A 1 71 ? 15.454 2.081 -19.743 1.00 96.81 71 ILE A CA 1
ATOM 532 C C . ILE A 1 71 ? 15.906 1.371 -18.464 1.00 96.81 71 ILE A C 1
ATOM 534 O O . ILE A 1 71 ? 16.920 0.671 -18.450 1.00 96.81 71 ILE A O 1
ATOM 538 N N . LEU A 1 72 ? 15.174 1.584 -17.368 1.00 98.12 72 LEU A N 1
ATOM 539 C CA . LEU A 1 72 ? 15.485 0.982 -16.074 1.00 98.12 72 LEU A CA 1
ATOM 540 C C . LEU A 1 72 ? 14.749 -0.353 -15.921 1.00 98.12 72 LEU A C 1
ATOM 542 O O . LEU A 1 72 ? 13.518 -0.394 -16.015 1.00 98.12 72 LEU A O 1
ATOM 546 N N . LEU A 1 73 ? 15.485 -1.436 -15.672 1.00 97.44 73 LEU A N 1
ATOM 547 C CA . LEU A 1 73 ? 14.949 -2.799 -15.592 1.00 97.44 73 LEU A CA 1
ATOM 548 C C . LEU A 1 73 ? 15.556 -3.575 -14.418 1.00 97.44 73 LEU A C 1
ATOM 550 O O . LEU A 1 73 ? 16.627 -3.237 -13.925 1.00 97.44 73 LEU A O 1
ATOM 554 N N . CYS A 1 74 ? 14.898 -4.650 -13.978 1.00 95.19 74 CYS A N 1
ATOM 555 C CA . CYS A 1 74 ? 15.568 -5.650 -13.142 1.00 95.19 74 CYS A CA 1
ATOM 556 C C . CYS A 1 74 ? 16.507 -6.515 -13.997 1.00 95.19 74 CYS A C 1
ATOM 558 O O . CYS A 1 74 ? 16.295 -6.664 -15.203 1.00 95.19 74 CYS A O 1
ATOM 560 N N . GLY A 1 75 ? 17.486 -7.169 -13.367 1.00 91.62 75 GLY A N 1
ATOM 561 C CA . GLY A 1 75 ? 18.436 -8.029 -14.085 1.00 91.62 75 GLY A CA 1
ATOM 562 C C . GLY A 1 75 ? 17.807 -9.206 -14.849 1.00 91.62 75 GLY A C 1
ATOM 563 O O . GLY A 1 75 ? 18.401 -9.702 -15.802 1.00 91.62 75 GLY A O 1
ATOM 564 N N . TYR A 1 76 ? 16.594 -9.649 -14.486 1.00 95.12 76 TYR A N 1
ATOM 565 C CA . TYR A 1 76 ? 15.847 -10.637 -15.279 1.00 95.12 76 TYR A CA 1
ATOM 566 C C . TYR A 1 76 ? 15.401 -10.045 -16.621 1.00 95.12 76 TYR A C 1
ATOM 568 O O . TYR A 1 76 ? 15.785 -10.549 -17.672 1.00 95.12 76 TYR A O 1
ATOM 576 N N . HIS A 1 77 ? 14.653 -8.940 -16.582 1.00 95.50 77 HIS A N 1
ATOM 577 C CA . HIS A 1 77 ? 14.109 -8.319 -17.787 1.00 95.50 77 HIS A CA 1
ATOM 578 C C . HIS A 1 77 ? 15.199 -7.711 -18.666 1.00 95.50 77 HIS A C 1
ATOM 580 O O . HIS A 1 77 ? 15.067 -7.734 -19.881 1.00 95.50 77 HIS A O 1
ATOM 586 N N . HIS A 1 78 ? 16.298 -7.217 -18.089 1.00 95.00 78 HIS A N 1
ATOM 587 C CA . HIS A 1 78 ? 17.437 -6.773 -18.892 1.00 95.00 78 HIS A CA 1
ATOM 588 C C . HIS A 1 78 ? 18.008 -7.927 -19.734 1.00 95.00 78 HIS A C 1
ATOM 590 O O . HIS A 1 78 ? 18.145 -7.804 -20.948 1.00 95.00 78 HIS A O 1
ATOM 596 N N . LYS A 1 79 ? 18.243 -9.094 -19.119 1.00 92.81 79 LYS A N 1
ATOM 597 C CA . LYS A 1 79 ? 18.700 -10.293 -19.841 1.00 92.81 79 LYS A CA 1
ATOM 598 C C . LYS A 1 79 ? 17.676 -10.802 -20.852 1.00 92.81 79 LYS A C 1
ATOM 600 O O . LYS A 1 79 ? 18.070 -11.309 -21.899 1.00 92.81 79 LYS A O 1
ATOM 605 N N . GLU A 1 80 ? 16.389 -10.716 -20.529 1.00 93.31 80 GLU A N 1
ATOM 606 C CA . GLU A 1 80 ? 15.303 -11.117 -21.424 1.00 93.31 80 GLU A CA 1
ATOM 607 C C . GLU A 1 80 ? 15.316 -10.287 -22.707 1.00 93.31 80 GLU A C 1
ATOM 609 O O . GLU A 1 80 ? 15.409 -10.858 -23.794 1.00 93.31 80 GLU A O 1
ATOM 614 N N . ILE A 1 81 ? 15.301 -8.953 -22.593 1.00 92.25 81 ILE A N 1
ATOM 615 C CA . ILE A 1 81 ? 15.256 -8.091 -23.776 1.00 92.25 81 ILE A CA 1
ATOM 616 C C . ILE A 1 81 ? 16.501 -8.268 -24.644 1.00 92.25 81 ILE A C 1
ATOM 618 O O . ILE A 1 81 ? 16.393 -8.225 -25.864 1.00 92.25 81 ILE A O 1
ATOM 622 N N . ASP A 1 82 ? 17.673 -8.494 -24.052 1.00 89.00 82 ASP A N 1
ATOM 623 C CA . ASP A 1 82 ? 18.917 -8.704 -24.798 1.00 89.00 82 ASP A CA 1
ATOM 624 C C . ASP A 1 82 ? 18.937 -10.024 -25.571 1.00 89.00 82 ASP A C 1
ATOM 626 O O . ASP A 1 82 ? 19.596 -10.120 -26.603 1.00 89.00 82 ASP A O 1
ATOM 630 N N . ARG A 1 83 ? 18.215 -11.044 -25.094 1.00 90.19 83 ARG A N 1
ATOM 631 C CA . ARG A 1 83 ? 18.139 -12.362 -25.745 1.00 90.19 83 ARG A CA 1
ATOM 632 C C . ARG A 1 83 ? 16.967 -12.495 -26.713 1.00 90.19 83 ARG A C 1
ATOM 634 O O . ARG A 1 83 ? 17.035 -13.320 -27.619 1.00 90.19 83 ARG A O 1
ATOM 641 N N . ALA A 1 84 ? 15.915 -11.703 -26.531 1.00 89.81 84 ALA A N 1
ATOM 642 C CA . ALA A 1 84 ? 14.698 -11.717 -27.339 1.00 89.81 84 ALA A CA 1
ATOM 643 C C . ALA A 1 84 ? 14.571 -10.436 -28.185 1.00 89.81 84 ALA A C 1
ATOM 645 O O . ALA A 1 84 ? 13.548 -9.755 -28.181 1.00 89.81 84 ALA A O 1
ATOM 646 N N . GLU A 1 85 ? 15.627 -10.080 -28.921 1.00 85.69 85 GLU A N 1
ATOM 647 C CA . GLU A 1 85 ? 15.704 -8.817 -29.674 1.00 85.69 85 GLU A CA 1
ATOM 648 C C . GLU A 1 85 ? 14.553 -8.603 -30.673 1.00 85.69 85 GLU A C 1
ATOM 650 O O . GLU A 1 85 ? 14.096 -7.474 -30.844 1.00 85.69 85 GLU A O 1
ATOM 655 N N . LYS A 1 86 ? 14.047 -9.683 -31.284 1.00 86.88 86 LYS A N 1
ATOM 656 C CA . LYS A 1 86 ? 12.924 -9.640 -32.234 1.00 86.88 86 LYS A CA 1
ATOM 657 C C . LYS A 1 86 ? 11.604 -9.270 -31.560 1.00 86.88 86 LYS A C 1
ATOM 659 O O . LYS A 1 86 ? 10.792 -8.575 -32.161 1.00 86.88 86 LYS A O 1
ATOM 664 N N . ASP A 1 87 ? 11.410 -9.708 -30.318 1.00 91.12 87 ASP A N 1
ATOM 665 C CA . ASP A 1 87 ? 10.200 -9.436 -29.536 1.00 91.12 87 ASP A CA 1
ATOM 666 C C . ASP A 1 87 ? 10.248 -8.064 -28.860 1.00 91.12 87 ASP A C 1
ATOM 668 O O . ASP A 1 87 ? 9.203 -7.468 -28.576 1.00 91.12 87 ASP A O 1
ATOM 672 N N . TYR A 1 88 ? 11.459 -7.544 -28.643 1.00 92.00 88 TYR A N 1
ATOM 673 C CA . TYR A 1 88 ? 11.733 -6.252 -28.027 1.00 92.00 88 TYR A CA 1
ATOM 674 C C . TYR A 1 88 ? 12.488 -5.313 -28.976 1.00 92.00 88 TYR A C 1
ATOM 676 O O . TYR A 1 88 ? 13.605 -4.901 -28.649 1.00 92.00 88 TYR A O 1
ATOM 684 N N . PRO A 1 89 ? 11.900 -4.931 -30.128 1.00 90.50 89 PRO A N 1
ATOM 685 C CA . PRO A 1 89 ? 12.503 -3.936 -31.002 1.00 90.50 89 PRO A CA 1
ATOM 686 C C . PRO A 1 89 ? 12.545 -2.565 -30.314 1.00 90.50 89 PRO A C 1
ATOM 688 O O . PRO A 1 89 ? 11.811 -2.295 -29.356 1.00 90.50 89 PRO A O 1
ATOM 691 N N . ARG A 1 90 ? 13.371 -1.657 -30.846 1.00 89.75 90 ARG A N 1
ATOM 692 C CA . ARG A 1 90 ? 13.551 -0.288 -30.328 1.00 89.75 90 ARG A CA 1
ATOM 693 C C . ARG A 1 90 ? 12.228 0.424 -30.030 1.00 89.75 90 ARG A C 1
ATOM 695 O O . ARG A 1 90 ? 12.079 1.021 -28.967 1.00 89.75 90 ARG A O 1
ATOM 702 N N . SER A 1 91 ? 11.279 0.370 -30.964 1.00 90.94 91 SER A N 1
ATOM 703 C CA . SER A 1 91 ? 9.965 1.014 -30.834 1.00 90.94 91 SER A CA 1
ATOM 704 C C . SER A 1 91 ? 9.205 0.528 -29.599 1.00 90.94 91 SER A C 1
ATOM 706 O O . SER A 1 91 ? 8.679 1.341 -28.841 1.00 90.94 91 SER A O 1
ATOM 708 N N . ARG A 1 92 ? 9.223 -0.783 -29.345 1.00 94.50 92 ARG A N 1
ATOM 709 C CA . ARG A 1 92 ? 8.568 -1.390 -28.185 1.00 94.50 92 ARG A CA 1
ATOM 710 C C . ARG A 1 92 ? 9.227 -0.973 -26.873 1.00 94.50 92 ARG A C 1
ATOM 712 O O . ARG A 1 92 ? 8.530 -0.691 -25.907 1.00 94.50 92 ARG A O 1
ATOM 719 N N . LEU A 1 93 ? 10.557 -0.907 -26.818 1.00 95.19 93 LEU A N 1
ATOM 720 C CA . LEU A 1 93 ? 11.262 -0.468 -25.607 1.00 95.19 93 LEU A CA 1
ATOM 721 C C . LEU A 1 93 ? 10.963 1.001 -25.267 1.00 95.19 93 LEU A C 1
ATOM 723 O O . LEU A 1 93 ? 10.762 1.326 -24.096 1.00 95.19 93 LEU A O 1
ATOM 727 N N . LEU A 1 94 ? 10.869 1.871 -26.279 1.00 94.12 94 LEU A N 1
ATOM 728 C CA . LEU A 1 94 ? 10.446 3.265 -26.099 1.00 94.12 94 LEU A CA 1
ATOM 729 C C . LEU A 1 94 ? 9.004 3.359 -25.586 1.00 94.12 94 LEU A C 1
ATOM 731 O O . LEU A 1 94 ? 8.731 4.137 -24.673 1.00 94.12 94 LEU A O 1
ATOM 735 N N . GLU A 1 95 ? 8.100 2.537 -26.120 1.00 96.50 95 GLU A N 1
ATOM 736 C CA . GLU A 1 95 ? 6.716 2.461 -25.647 1.00 96.50 95 GLU A CA 1
ATOM 737 C C . GLU A 1 95 ? 6.637 1.992 -24.186 1.00 96.50 95 GLU A C 1
ATOM 739 O O . GLU A 1 95 ? 5.942 2.609 -23.379 1.00 96.50 95 GLU A O 1
ATOM 744 N N . ILE A 1 96 ? 7.377 0.938 -23.818 1.00 97.44 96 ILE A N 1
ATOM 745 C CA . ILE A 1 96 ? 7.438 0.423 -22.441 1.00 97.44 96 ILE A CA 1
ATOM 746 C C . ILE A 1 96 ? 7.938 1.510 -21.485 1.00 97.44 96 ILE A C 1
ATOM 748 O O . ILE A 1 96 ? 7.318 1.736 -20.443 1.00 97.44 96 ILE A O 1
ATOM 752 N N . LYS A 1 97 ? 9.034 2.196 -21.841 1.00 97.75 97 LYS A N 1
ATOM 753 C CA . LYS A 1 97 ? 9.585 3.310 -21.057 1.00 97.75 97 LYS A CA 1
ATOM 754 C C . LYS A 1 97 ? 8.541 4.413 -20.879 1.00 97.75 97 LYS A C 1
ATOM 756 O O . LYS A 1 97 ? 8.247 4.784 -19.748 1.00 97.75 97 LYS A O 1
ATOM 761 N N . GLY A 1 98 ? 7.937 4.878 -21.973 1.00 96.00 98 GLY A N 1
ATOM 762 C CA . GLY A 1 98 ? 6.935 5.944 -21.948 1.00 96.00 98 GLY A CA 1
ATOM 763 C C . GLY A 1 98 ? 5.724 5.596 -21.082 1.00 96.00 98 GLY A C 1
ATOM 764 O O . GLY A 1 98 ? 5.398 6.338 -20.160 1.00 96.00 98 GLY A O 1
ATOM 765 N N . LYS A 1 99 ? 5.106 4.428 -21.308 1.00 96.12 99 LYS A N 1
ATOM 766 C CA . LYS A 1 99 ? 3.959 3.963 -20.508 1.00 96.12 99 LYS A CA 1
ATOM 767 C C . LYS A 1 99 ? 4.298 3.855 -19.027 1.00 96.12 99 LYS A C 1
ATOM 769 O O . LYS A 1 99 ? 3.479 4.197 -18.179 1.00 96.12 99 LYS A O 1
ATOM 774 N N . HIS A 1 100 ? 5.489 3.357 -18.702 1.00 96.94 100 HIS A N 1
ATOM 775 C CA . HIS A 1 100 ? 5.900 3.233 -17.314 1.00 96.94 100 HIS A CA 1
ATOM 776 C C . HIS A 1 100 ? 6.074 4.584 -16.625 1.00 96.94 100 HIS A C 1
ATOM 778 O O . HIS A 1 100 ? 5.572 4.757 -15.519 1.00 96.94 100 HIS A O 1
ATOM 784 N N . GLU A 1 101 ? 6.789 5.510 -17.254 1.00 96.62 101 GLU A N 1
ATOM 785 C CA . GLU A 1 101 ? 7.077 6.809 -16.652 1.00 96.62 101 GLU A CA 1
ATOM 786 C C . GLU A 1 101 ? 5.811 7.671 -16.539 1.00 96.62 101 GLU A C 1
ATOM 788 O O . GLU A 1 101 ? 5.661 8.395 -15.555 1.00 96.62 101 GLU A O 1
ATOM 793 N N . SER A 1 102 ? 4.865 7.543 -17.480 1.00 94.31 102 SER A N 1
ATOM 794 C CA . SER A 1 102 ? 3.524 8.130 -17.339 1.00 94.31 102 SER A CA 1
ATOM 795 C C . SER A 1 102 ? 2.783 7.555 -16.135 1.00 94.31 102 SER A C 1
ATOM 797 O O . SER A 1 102 ? 2.326 8.322 -15.297 1.00 94.31 102 SER A O 1
ATOM 799 N N . PHE A 1 103 ? 2.755 6.227 -15.979 1.00 91.44 103 PHE A N 1
ATOM 800 C CA . PHE A 1 103 ? 2.141 5.578 -14.815 1.00 91.44 103 PHE A CA 1
ATOM 801 C C . PHE A 1 103 ? 2.737 6.067 -13.483 1.00 91.44 103 PHE A C 1
ATOM 803 O O . PHE A 1 103 ? 2.000 6.338 -12.536 1.00 91.44 103 PHE A O 1
ATOM 810 N N . VAL A 1 104 ? 4.066 6.204 -13.399 1.00 89.88 104 VAL A N 1
ATOM 811 C CA . VAL A 1 104 ? 4.737 6.717 -12.191 1.00 89.88 104 VAL A CA 1
ATOM 812 C C . VAL A 1 104 ? 4.314 8.158 -11.910 1.00 89.88 104 VAL A C 1
ATOM 814 O O . VAL A 1 104 ? 3.992 8.483 -10.771 1.00 89.88 104 VAL A O 1
ATOM 817 N N . ARG A 1 105 ? 4.283 9.013 -12.938 1.00 89.62 105 ARG A N 1
ATOM 818 C CA . ARG A 1 105 ? 3.860 10.412 -12.798 1.00 89.62 105 ARG A CA 1
ATOM 819 C C . ARG A 1 105 ? 2.411 10.522 -12.336 1.00 89.62 105 ARG A C 1
ATOM 821 O O . ARG A 1 105 ? 2.150 11.196 -11.351 1.00 89.62 105 ARG A O 1
ATOM 828 N N . GLU A 1 106 ? 1.504 9.813 -12.999 1.00 85.31 106 GLU A N 1
ATOM 829 C CA . GLU A 1 106 ? 0.076 9.801 -12.666 1.00 85.31 106 GLU A CA 1
ATOM 830 C C . GLU A 1 106 ? -0.173 9.305 -11.236 1.00 85.31 106 GLU A C 1
ATOM 832 O O . GLU A 1 106 ? -1.015 9.854 -10.532 1.00 85.31 106 GLU A O 1
ATOM 837 N N . SER A 1 107 ? 0.605 8.322 -10.768 1.00 78.62 107 SER A N 1
ATOM 838 C CA . SER A 1 107 ? 0.516 7.825 -9.388 1.00 78.62 107 SER A CA 1
ATOM 839 C C . SER A 1 107 ? 0.913 8.885 -8.351 1.00 78.62 107 SER A C 1
ATOM 841 O O . SER A 1 107 ? 0.331 8.941 -7.271 1.00 78.62 107 SER A O 1
ATOM 843 N N . ILE A 1 108 ? 1.899 9.731 -8.667 1.00 75.81 108 ILE A N 1
ATOM 844 C CA . ILE A 1 108 ? 2.340 10.826 -7.789 1.00 75.81 108 ILE A CA 1
ATOM 845 C C . ILE A 1 108 ? 1.333 11.981 -7.826 1.00 75.81 108 ILE A C 1
ATOM 847 O O . ILE A 1 108 ? 0.946 12.492 -6.776 1.00 75.81 108 ILE A O 1
ATOM 851 N N . ASP A 1 109 ? 0.878 12.367 -9.019 1.00 74.44 109 ASP A N 1
ATOM 852 C CA . ASP A 1 109 ? -0.086 13.457 -9.193 1.00 74.44 109 ASP A CA 1
ATOM 853 C C . ASP A 1 109 ? -1.431 13.127 -8.522 1.00 74.44 109 ASP A C 1
ATOM 855 O O . ASP A 1 109 ? -2.025 13.988 -7.868 1.00 74.44 109 ASP A O 1
ATOM 859 N N . GLY A 1 110 ? -1.887 11.871 -8.616 1.00 65.12 110 GLY A N 1
ATOM 860 C CA . GLY A 1 110 ? -3.082 11.389 -7.919 1.00 65.12 110 GLY A CA 1
ATOM 861 C C . GLY A 1 110 ? -2.964 11.499 -6.396 1.00 65.12 110 GLY A C 1
ATOM 862 O O . GLY A 1 110 ? -3.884 11.985 -5.741 1.00 65.12 110 GLY A O 1
ATOM 863 N N . PHE A 1 111 ? -1.804 11.151 -5.834 1.00 65.12 111 PHE A N 1
ATOM 864 C CA . PHE A 1 111 ? -1.548 11.277 -4.397 1.00 65.12 111 PHE A CA 1
ATOM 865 C C . PHE A 1 111 ? -1.600 12.736 -3.911 1.00 65.12 111 PHE A C 1
ATOM 867 O O . PHE A 1 111 ? -2.170 13.022 -2.857 1.00 65.12 111 PHE A O 1
ATOM 874 N N . GLU A 1 112 ? -1.045 13.683 -4.672 1.00 63.22 112 GLU A N 1
ATOM 875 C CA . GLU A 1 112 ? -1.102 15.107 -4.314 1.00 63.22 112 GLU A CA 1
ATOM 876 C C . GLU A 1 112 ? -2.525 15.675 -4.413 1.00 63.22 112 GLU A C 1
ATOM 878 O O . GLU A 1 112 ? -2.925 16.478 -3.567 1.00 63.22 112 GLU A O 1
ATOM 883 N N . GLN A 1 113 ? -3.323 15.227 -5.387 1.00 55.22 113 GLN A N 1
ATOM 884 C CA . GLN A 1 113 ? -4.736 15.605 -5.486 1.00 55.22 113 GLN A CA 1
ATOM 885 C C . GLN A 1 113 ? -5.559 15.058 -4.315 1.00 55.22 113 GLN A C 1
ATOM 887 O O . GLN A 1 113 ? -6.301 15.821 -3.695 1.00 55.22 113 GLN A O 1
ATOM 892 N N . GLU A 1 114 ? -5.400 13.780 -3.960 1.00 55.81 114 GLU A N 1
ATOM 893 C CA . GLU A 1 114 ? -6.063 13.177 -2.795 1.00 55.81 114 GLU A CA 1
ATOM 894 C C . GLU A 1 114 ? -5.676 13.893 -1.497 1.00 55.81 114 GLU A C 1
ATOM 896 O O . GLU A 1 114 ? -6.537 14.230 -0.682 1.00 55.81 114 GLU A O 1
ATOM 901 N N . LYS A 1 115 ? -4.390 14.210 -1.325 1.00 56.19 115 LYS A N 1
ATOM 902 C CA . LYS A 1 115 ? -3.883 14.958 -0.171 1.00 56.19 115 LYS A CA 1
ATOM 903 C C . LYS A 1 115 ? -4.430 16.383 -0.120 1.00 56.19 115 LYS A C 1
ATOM 905 O O . LYS A 1 115 ? -4.789 16.860 0.956 1.00 56.19 115 LYS A O 1
ATOM 910 N N . LEU A 1 116 ? -4.512 17.077 -1.255 1.00 49.50 116 LEU A N 1
ATOM 911 C CA . LEU A 1 116 ? -5.092 18.416 -1.340 1.00 49.50 116 LEU A CA 1
ATOM 912 C C . LEU A 1 116 ? -6.585 18.395 -1.000 1.00 49.50 116 LEU A C 1
ATOM 914 O O . LEU A 1 116 ? -7.020 19.196 -0.177 1.00 49.50 116 LEU A O 1
ATOM 918 N N . ILE A 1 117 ? -7.351 17.470 -1.584 1.00 48.94 117 ILE A N 1
ATOM 919 C CA . ILE A 1 117 ? -8.781 17.2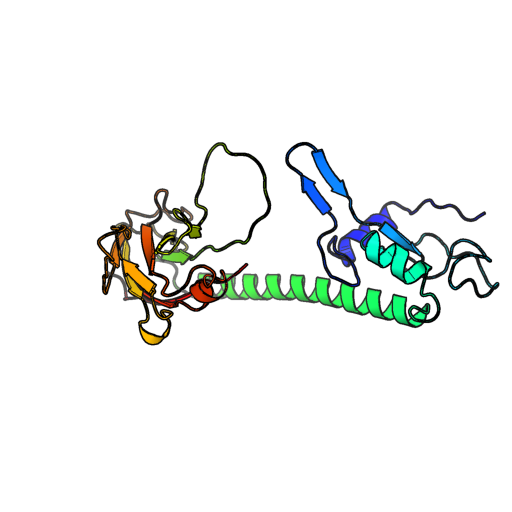94 -1.297 1.00 48.94 117 ILE A CA 1
ATOM 920 C C . ILE A 1 117 ? -8.977 16.963 0.184 1.00 48.94 117 ILE A C 1
ATOM 922 O O . ILE A 1 117 ? -9.781 17.613 0.846 1.00 48.94 117 ILE A O 1
ATOM 926 N N . SER A 1 118 ? -8.183 16.042 0.738 1.00 47.22 118 SER A N 1
ATOM 927 C CA . SER A 1 118 ? -8.199 15.719 2.168 1.00 47.22 118 SER A CA 1
ATOM 928 C C . SER A 1 118 ? -7.902 16.943 3.041 1.00 47.22 118 SER A C 1
ATOM 930 O O . SER A 1 118 ? -8.574 17.137 4.050 1.00 47.22 118 SER A O 1
ATOM 932 N N . ASN A 1 119 ? -6.929 17.779 2.666 1.00 47.59 119 ASN A N 1
ATOM 933 C CA . ASN A 1 119 ? -6.577 18.999 3.401 1.00 47.59 119 ASN A CA 1
ATOM 934 C C . ASN A 1 119 ? -7.664 20.082 3.305 1.00 47.59 119 ASN A C 1
ATOM 936 O O . ASN A 1 119 ? -7.874 20.844 4.251 1.00 47.59 119 ASN A O 1
ATOM 940 N N . ILE A 1 120 ? -8.332 20.190 2.154 1.00 45.25 120 ILE A N 1
ATOM 941 C CA . ILE A 1 120 ? -9.454 21.111 1.947 1.00 45.25 120 ILE A CA 1
ATOM 942 C C . ILE A 1 120 ? -10.641 20.662 2.800 1.00 45.25 120 ILE A C 1
ATOM 944 O O . ILE A 1 120 ? -11.161 21.468 3.567 1.00 45.25 120 ILE A O 1
ATOM 948 N N . LEU A 1 121 ? -11.013 19.380 2.745 1.00 44.88 121 LEU A N 1
ATOM 949 C CA . LEU A 1 121 ? -12.076 18.813 3.576 1.00 44.88 121 LEU A CA 1
ATOM 950 C C . LEU A 1 121 ? -11.774 18.998 5.068 1.00 44.88 121 LEU A C 1
ATOM 952 O O . LEU A 1 121 ? -12.624 19.509 5.786 1.00 44.88 121 LEU A O 1
ATOM 956 N N . SER A 1 122 ? -10.543 18.738 5.526 1.00 46.41 122 SER A N 1
ATOM 957 C CA . SER A 1 122 ? -10.173 18.952 6.935 1.00 46.41 122 SER A CA 1
ATOM 958 C C . SER A 1 122 ? -10.220 20.417 7.386 1.00 46.41 122 SER A C 1
ATOM 960 O O . SER A 1 122 ? -10.371 20.677 8.572 1.00 46.41 122 SER A O 1
ATOM 962 N N . ARG A 1 123 ? -10.045 21.380 6.469 1.00 41.22 123 ARG A N 1
ATOM 963 C CA . ARG A 1 123 ? -10.134 22.822 6.770 1.00 41.22 123 ARG A CA 1
ATOM 964 C C . ARG A 1 123 ? -11.568 23.350 6.720 1.00 41.22 123 ARG A C 1
ATOM 966 O O . ARG A 1 123 ? -11.874 24.313 7.412 1.00 41.22 123 ARG A O 1
ATOM 973 N N . ILE A 1 124 ? -12.419 22.752 5.885 1.00 45.34 124 ILE A N 1
ATOM 974 C CA . ILE A 1 124 ? -13.842 23.099 5.755 1.00 45.34 124 ILE A CA 1
ATOM 975 C C . ILE A 1 124 ? -14.664 22.449 6.878 1.00 45.34 124 ILE A C 1
ATOM 977 O O . ILE A 1 124 ? -15.627 23.039 7.362 1.00 45.34 124 ILE A O 1
ATOM 981 N N . GLU A 1 125 ? -14.260 21.270 7.348 1.00 49.94 125 GLU A N 1
ATOM 982 C CA . GLU A 1 125 ? -14.876 20.566 8.472 1.00 49.94 125 GLU A CA 1
ATOM 983 C C . GLU A 1 125 ? -14.396 21.145 9.821 1.00 49.94 125 GLU A C 1
ATOM 985 O O . GLU A 1 125 ? -13.630 20.535 10.559 1.00 49.94 125 GLU A O 1
ATOM 990 N N . VAL A 1 126 ? -14.905 22.347 10.112 1.00 44.75 126 VAL A N 1
ATOM 991 C CA . VAL A 1 126 ? -15.096 22.984 11.430 1.00 44.75 126 VAL A CA 1
ATOM 992 C C . VAL A 1 126 ? -13.831 23.235 12.269 1.00 44.75 126 VAL A C 1
ATOM 994 O O . VAL A 1 126 ? -13.409 22.417 13.088 1.00 44.75 126 VAL A O 1
ATOM 997 N N . GLU A 1 127 ? -13.313 24.467 12.200 1.00 44.16 127 GLU A N 1
ATOM 998 C CA . GLU A 1 127 ? -12.559 25.046 13.318 1.00 44.16 127 GLU A CA 1
ATOM 999 C C . GLU A 1 127 ? -13.406 24.953 14.605 1.00 44.16 127 GLU A C 1
ATOM 1001 O O . GLU A 1 127 ? -14.491 25.529 14.685 1.00 44.16 127 GLU A O 1
ATOM 1006 N N . GLY A 1 128 ? -12.921 24.237 15.629 1.00 44.84 128 GLY A N 1
ATOM 1007 C CA . GLY A 1 128 ? -13.497 24.287 16.979 1.00 44.84 128 GLY A CA 1
ATOM 1008 C C . GLY A 1 128 ? -13.988 22.979 17.609 1.00 44.84 128 GLY A C 1
ATOM 1009 O O . GLY A 1 128 ? -14.401 23.048 18.773 1.00 44.84 128 GLY A O 1
ATOM 1010 N N . ALA A 1 129 ? -13.900 21.824 16.935 1.00 50.34 129 ALA A N 1
ATOM 1011 C CA . ALA A 1 129 ? -14.330 20.521 17.470 1.00 50.34 129 ALA A CA 1
ATOM 1012 C C . ALA A 1 129 ? -13.199 19.459 17.498 1.00 50.34 129 ALA A C 1
ATOM 1014 O O . ALA A 1 129 ? -12.329 19.459 16.620 1.00 50.34 129 ALA A O 1
ATOM 1015 N N . PRO A 1 130 ? -13.171 18.551 18.497 1.00 53.09 130 PRO A N 1
ATOM 1016 C CA . PRO A 1 130 ? -12.335 17.352 18.445 1.00 53.09 130 PRO A CA 1
ATOM 1017 C C . PRO A 1 130 ? -12.826 16.418 17.330 1.00 53.09 130 PRO A C 1
ATOM 1019 O O . PRO A 1 130 ? -14.027 16.182 17.202 1.00 53.09 130 PRO A O 1
ATOM 1022 N N . LYS A 1 131 ? -11.898 15.873 16.531 1.00 57.53 131 LYS A N 1
ATOM 1023 C CA . LYS A 1 131 ? -12.212 14.953 15.429 1.00 57.53 131 LYS A CA 1
ATOM 1024 C C . LYS A 1 131 ? -11.215 13.807 15.401 1.00 57.53 131 LYS A C 1
ATOM 1026 O O . LYS A 1 131 ? -10.033 14.015 15.136 1.00 57.53 131 LYS A O 1
ATOM 1031 N N . VAL A 1 132 ? -11.702 12.597 15.637 1.00 50.22 132 VAL A N 1
ATOM 1032 C CA . VAL A 1 132 ? -10.880 11.388 15.686 1.00 50.22 132 VAL A CA 1
ATOM 1033 C C . VAL A 1 132 ? -11.205 10.515 14.486 1.00 50.22 132 VAL A C 1
ATOM 1035 O O . VAL A 1 132 ? -12.370 10.270 14.192 1.00 50.22 132 VAL A O 1
ATOM 1038 N N . VAL A 1 133 ? -10.175 10.061 13.778 1.00 53.22 133 VAL A N 1
ATOM 1039 C CA . VAL A 1 133 ? -10.332 9.128 12.659 1.00 53.22 133 VAL A CA 1
ATOM 1040 C C . VAL A 1 133 ? -9.762 7.775 13.077 1.00 53.22 133 VAL A C 1
ATOM 1042 O O . VAL A 1 133 ? -8.594 7.723 13.482 1.00 53.22 133 VAL A O 1
ATOM 1045 N N . PRO A 1 134 ? -10.552 6.687 12.998 1.00 43.31 134 PRO A N 1
ATOM 1046 C CA . PRO A 1 134 ? -10.017 5.348 13.154 1.00 43.31 134 PRO A CA 1
ATOM 1047 C C . PRO A 1 134 ? -9.222 4.993 11.897 1.00 43.31 134 PRO A C 1
ATOM 1049 O O . PRO A 1 134 ? -9.715 5.123 10.776 1.00 43.31 134 PRO A O 1
ATOM 1052 N N . VAL A 1 135 ? -7.985 4.539 12.072 1.00 46.62 135 VAL A N 1
ATOM 1053 C CA . VAL A 1 135 ? -7.143 4.091 10.960 1.00 46.62 135 VAL A CA 1
ATOM 1054 C C . VAL A 1 135 ? -6.890 2.599 11.121 1.00 46.62 135 VAL A C 1
ATOM 1056 O O . VAL A 1 135 ? -6.251 2.160 12.078 1.00 46.62 135 VAL A O 1
ATOM 1059 N N . LEU A 1 136 ? -7.389 1.811 10.166 1.00 37.97 136 LEU A N 1
ATOM 1060 C CA . LEU A 1 136 ? -7.050 0.397 10.063 1.00 37.97 136 LEU A CA 1
ATOM 1061 C C . LEU A 1 136 ? -5.791 0.258 9.202 1.00 37.97 136 LEU A C 1
ATOM 1063 O O . LEU A 1 136 ? -5.830 0.428 7.985 1.00 37.97 136 LEU A O 1
ATOM 1067 N N . LEU A 1 137 ? -4.662 -0.021 9.841 1.00 35.22 137 LEU A N 1
ATOM 1068 C CA . LEU A 1 137 ? -3.386 -0.201 9.159 1.00 35.22 137 LEU A CA 1
ATOM 1069 C C . LEU A 1 137 ? -3.238 -1.665 8.733 1.00 35.22 137 LEU A C 1
ATOM 1071 O O . LEU A 1 137 ? -3.404 -2.566 9.547 1.00 35.22 137 LEU A O 1
ATOM 1075 N N . VAL A 1 138 ? -2.888 -1.926 7.475 1.00 30.97 138 VAL A N 1
ATOM 1076 C CA . VAL A 1 138 ? -2.504 -3.267 7.015 1.00 30.97 138 VAL A CA 1
ATOM 1077 C C . VAL A 1 138 ? -1.307 -3.132 6.080 1.00 30.97 138 VAL A C 1
ATOM 1079 O O . VAL A 1 138 ? -1.333 -2.317 5.162 1.00 30.97 138 VAL A O 1
ATOM 1082 N N . GLN A 1 139 ? -0.243 -3.905 6.319 1.00 28.12 139 GLN A N 1
ATOM 1083 C CA . GLN A 1 139 ? 0.895 -3.965 5.400 1.00 28.12 139 GLN A CA 1
ATOM 1084 C C . GLN A 1 139 ? 1.498 -5.371 5.299 1.00 28.12 139 GLN A C 1
ATOM 1086 O O . GLN A 1 139 ? 1.864 -5.976 6.312 1.00 28.12 139 GLN A O 1
ATOM 1091 N N . GLY A 1 140 ? 1.602 -5.876 4.063 1.00 28.27 140 GLY A N 1
ATOM 1092 C CA . GLY A 1 140 ? 2.292 -7.105 3.679 1.00 28.27 140 GLY A CA 1
ATOM 1093 C C . GLY A 1 140 ? 3.822 -7.011 3.760 1.00 28.27 140 GLY A C 1
ATOM 1094 O O . GLY A 1 140 ? 4.433 -5.947 3.719 1.00 28.27 140 GLY A O 1
ATOM 1095 N N . SER A 1 141 ? 4.447 -8.171 3.947 1.00 31.91 141 SER A N 1
ATOM 1096 C CA . SER A 1 141 ? 5.793 -8.370 4.501 1.00 31.91 141 SER A CA 1
ATOM 1097 C C . SER A 1 141 ? 6.981 -8.166 3.547 1.00 31.91 141 SER A C 1
ATOM 1099 O O . SER A 1 141 ? 6.925 -8.598 2.400 1.00 31.91 141 SER A O 1
ATOM 1101 N N . SER A 1 142 ? 8.149 -7.795 4.098 1.00 29.06 142 SER A N 1
ATOM 1102 C CA . SER A 1 142 ? 9.372 -8.616 3.958 1.00 29.06 142 SER A CA 1
ATOM 1103 C C . SER A 1 142 ? 10.355 -8.396 5.132 1.00 29.06 142 SER A C 1
ATOM 1105 O O . SER A 1 142 ? 10.367 -7.349 5.766 1.00 29.06 142 SER A O 1
ATOM 1107 N N . HIS A 1 143 ? 11.098 -9.445 5.499 1.00 33.16 143 HIS A N 1
ATOM 1108 C CA . HIS A 1 143 ? 11.937 -9.585 6.704 1.00 33.16 143 HIS A CA 1
ATOM 1109 C C . HIS A 1 143 ? 13.015 -8.499 6.926 1.00 33.16 143 HIS A C 1
ATOM 1111 O O . HIS A 1 143 ? 13.884 -8.343 6.066 1.00 33.16 143 HIS A O 1
ATOM 1117 N N . ARG A 1 144 ? 13.120 -7.971 8.163 1.00 27.44 144 ARG A N 1
ATOM 1118 C CA . ARG A 1 144 ? 14.289 -8.144 9.070 1.00 27.44 144 ARG A CA 1
ATOM 1119 C C . ARG A 1 144 ? 14.088 -7.482 10.457 1.00 27.44 144 ARG A C 1
ATOM 1121 O O . ARG A 1 144 ? 13.391 -6.487 10.566 1.00 27.44 144 ARG A O 1
ATOM 1128 N N . SER A 1 145 ? 14.753 -8.084 11.452 1.00 25.53 145 SER A N 1
ATOM 1129 C CA . SER A 1 145 ? 15.178 -7.610 12.789 1.00 25.53 145 SER A CA 1
ATOM 1130 C C . SER A 1 145 ? 14.161 -7.013 13.777 1.00 25.53 145 SER A C 1
ATOM 1132 O O . SER A 1 145 ? 13.470 -6.043 13.499 1.00 25.53 145 SER A O 1
ATOM 1134 N N . PHE A 1 146 ? 14.140 -7.609 14.970 1.00 43.06 146 PHE A N 1
ATOM 1135 C CA . PHE A 1 146 ? 13.312 -7.304 16.134 1.00 43.06 146 PHE A CA 1
ATOM 1136 C C . PHE A 1 146 ? 14.086 -6.435 17.139 1.00 43.06 146 PHE A C 1
ATOM 1138 O O . PHE A 1 146 ? 15.051 -6.925 17.717 1.00 43.06 146 PHE A O 1
ATOM 1145 N N . SER A 1 147 ? 13.618 -5.213 17.390 1.00 29.53 147 SER A N 1
ATOM 1146 C CA . SER A 1 147 ? 13.710 -4.507 18.680 1.00 29.53 147 SER A CA 1
ATOM 1147 C C . SER A 1 147 ? 12.961 -3.179 18.561 1.00 29.53 147 SER A C 1
ATOM 1149 O O . SER A 1 147 ? 13.260 -2.384 17.676 1.00 29.53 147 SER A O 1
ATOM 1151 N N . ASP A 1 148 ? 12.008 -2.997 19.469 1.00 29.12 148 ASP A N 1
ATOM 1152 C CA . ASP A 1 148 ? 11.299 -1.764 19.811 1.00 29.12 148 ASP A CA 1
ATOM 1153 C C . ASP A 1 148 ? 10.252 -1.226 18.817 1.00 29.12 148 ASP A C 1
ATOM 1155 O O . ASP A 1 148 ? 10.532 -0.797 17.704 1.00 29.12 148 ASP A O 1
ATOM 1159 N N . ILE A 1 149 ? 9.011 -1.206 19.327 1.00 27.88 149 ILE A N 1
ATOM 1160 C CA . ILE A 1 149 ? 7.773 -0.663 18.747 1.00 27.88 149 ILE A CA 1
ATOM 1161 C C . ILE A 1 149 ? 7.159 -1.552 17.652 1.00 27.88 149 ILE A C 1
ATOM 1163 O O . ILE A 1 149 ? 7.404 -1.401 16.460 1.00 27.88 149 ILE A O 1
ATOM 1167 N N . VAL A 1 150 ? 6.286 -2.481 18.050 1.00 30.47 150 VAL A N 1
ATOM 116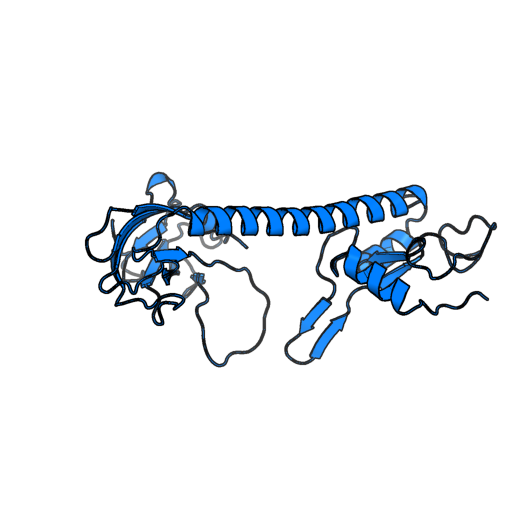8 C CA . VAL A 1 150 ? 5.389 -3.169 17.109 1.00 30.47 150 VAL A CA 1
ATOM 1169 C C . VAL A 1 150 ? 3.983 -2.604 17.287 1.00 30.47 150 VAL A C 1
ATOM 1171 O O . VAL A 1 150 ? 3.443 -2.681 18.388 1.00 30.47 150 VAL A O 1
ATOM 1174 N N . PRO A 1 151 ? 3.334 -2.191 16.190 1.00 35.00 151 PRO A N 1
ATOM 1175 C CA . PRO A 1 151 ? 2.041 -2.799 15.927 1.00 35.00 151 PRO A CA 1
ATOM 1176 C C . PRO A 1 151 ? 2.014 -3.344 14.493 1.00 35.00 151 PRO A C 1
ATOM 1178 O O . PRO A 1 151 ? 1.943 -2.622 13.507 1.00 35.00 151 PRO A O 1
ATOM 1181 N N . LYS A 1 152 ? 2.126 -4.670 14.372 1.00 37.09 152 LYS A N 1
ATOM 1182 C CA . LYS A 1 152 ? 1.881 -5.427 13.140 1.00 37.09 152 LYS A CA 1
ATOM 1183 C C . LYS A 1 152 ? 0.434 -5.897 13.221 1.00 37.09 152 LYS A C 1
ATOM 1185 O O . LYS A 1 152 ? 0.109 -6.739 14.057 1.00 37.09 152 LYS A O 1
ATOM 1190 N N . PHE A 1 153 ? -0.420 -5.292 12.406 1.00 52.94 153 PHE A N 1
ATOM 1191 C CA . PHE A 1 153 ? -1.866 -5.216 12.631 1.00 52.94 153 PHE A CA 1
ATOM 1192 C C . PHE A 1 153 ? -2.675 -6.465 12.281 1.00 52.94 153 PHE A C 1
ATOM 1194 O O . PHE A 1 153 ? -3.863 -6.504 12.575 1.00 52.94 153 PHE A O 1
ATOM 1201 N N . ILE A 1 154 ? -2.051 -7.512 11.739 1.00 49.25 154 ILE A N 1
ATOM 1202 C CA . ILE A 1 154 ? -2.644 -8.847 11.652 1.00 49.25 154 ILE A CA 1
ATOM 1203 C C . ILE A 1 154 ? -1.546 -9.882 11.892 1.00 49.25 154 ILE A C 1
ATOM 1205 O O . ILE A 1 154 ? -0.665 -10.067 11.054 1.00 49.25 154 ILE A O 1
ATOM 1209 N N . GLN A 1 155 ? -1.577 -10.565 13.038 1.00 53.62 155 GLN A N 1
ATOM 1210 C CA . GLN A 1 155 ? -0.633 -11.647 13.345 1.00 53.62 155 GLN A CA 1
ATOM 1211 C C . GLN A 1 155 ? -1.374 -12.978 13.485 1.00 53.62 155 GLN A C 1
ATOM 1213 O O . GLN A 1 155 ? -2.280 -13.090 14.310 1.00 53.62 155 GLN A O 1
ATOM 1218 N N . ILE A 1 156 ? -0.951 -13.994 12.723 1.00 56.47 156 ILE A N 1
ATOM 1219 C CA . ILE A 1 156 ? -1.330 -15.391 12.972 1.00 56.47 156 ILE A CA 1
ATOM 1220 C C . ILE A 1 156 ? -0.516 -15.880 14.169 1.00 56.47 156 ILE A C 1
ATOM 1222 O O . ILE A 1 156 ? 0.711 -15.931 14.088 1.00 56.47 156 ILE A O 1
ATOM 1226 N N . ILE A 1 157 ? -1.175 -16.230 15.275 1.00 56.59 157 ILE A N 1
ATOM 1227 C CA . ILE A 1 157 ? -0.469 -16.705 16.480 1.00 56.59 157 ILE A CA 1
ATOM 1228 C C . ILE A 1 157 ? -0.303 -18.233 16.492 1.00 56.59 157 ILE A C 1
ATOM 1230 O O . ILE A 1 157 ? 0.727 -18.730 16.937 1.00 56.59 157 ILE A O 1
ATOM 1234 N N . PHE A 1 158 ? -1.260 -18.984 15.937 1.00 56.00 158 PHE A N 1
ATOM 1235 C CA . PHE A 1 158 ? -1.188 -20.446 15.807 1.00 56.00 158 PHE A CA 1
ATOM 1236 C C . PHE A 1 158 ? -1.673 -20.890 14.419 1.00 56.00 158 PHE A C 1
ATOM 1238 O O . PHE A 1 158 ? -2.690 -20.393 13.931 1.00 56.00 158 PHE A O 1
ATOM 1245 N N . GLY A 1 159 ? -0.925 -21.794 13.772 1.00 54.81 159 GLY A N 1
ATOM 1246 C CA . GLY A 1 159 ? -1.179 -22.296 12.416 1.00 54.81 159 GLY A CA 1
ATOM 1247 C C . GLY A 1 159 ? -1.382 -23.811 12.402 1.00 54.81 159 GLY A C 1
ATOM 1248 O O . GLY A 1 159 ? -0.416 -24.565 12.475 1.00 54.81 159 GLY A O 1
ATOM 1249 N N . GLY A 1 160 ? -2.641 -24.245 12.314 1.00 63.78 160 GLY A N 1
ATOM 1250 C CA . GLY A 1 160 ? -3.064 -25.650 12.309 1.00 63.78 160 GLY A CA 1
ATOM 1251 C C . GLY A 1 160 ? -4.527 -25.790 11.871 1.00 63.78 160 GLY A C 1
ATOM 1252 O O . GLY A 1 160 ? -4.998 -25.009 11.046 1.00 63.78 160 GLY A O 1
ATOM 1253 N N . SER A 1 161 ? -5.272 -26.753 12.426 1.00 72.19 161 SER A N 1
ATOM 1254 C CA . SER A 1 161 ? -6.726 -26.890 12.199 1.00 72.19 161 SER A CA 1
ATOM 1255 C C . SER A 1 161 ? -7.569 -25.825 12.914 1.00 72.19 161 SER A C 1
ATOM 1257 O O . SER A 1 161 ? -8.773 -25.753 12.705 1.00 72.19 161 SER A O 1
ATOM 1259 N N . PHE A 1 162 ? -6.964 -24.983 13.750 1.00 75.75 162 PHE A N 1
ATOM 1260 C CA . PHE A 1 162 ? -7.587 -23.809 14.356 1.00 75.75 162 PHE A CA 1
ATOM 1261 C C . PHE A 1 162 ? -6.511 -22.774 14.706 1.00 75.75 162 PHE A C 1
ATOM 1263 O O . PHE A 1 162 ? -5.335 -23.120 14.846 1.00 75.75 162 PHE A O 1
ATOM 1270 N N . GLY A 1 163 ? -6.909 -21.516 14.853 1.00 78.81 163 GLY A N 1
ATOM 1271 C CA . GLY A 1 163 ? -6.020 -20.422 15.225 1.00 78.81 163 GLY A CA 1
ATOM 1272 C C . GLY A 1 163 ? -6.736 -19.081 15.174 1.00 78.81 163 GLY A C 1
ATOM 1273 O O . GLY A 1 163 ? -7.949 -19.021 15.005 1.00 78.81 163 GLY A O 1
ATOM 1274 N N . TYR A 1 164 ? -5.998 -17.990 15.322 1.00 76.62 164 TYR A N 1
ATOM 1275 C CA . TYR A 1 164 ? -6.592 -16.660 15.296 1.00 76.62 164 TYR A CA 1
ATOM 1276 C C . TYR A 1 164 ? -5.653 -15.619 14.707 1.00 76.62 164 TYR A C 1
ATOM 1278 O O . TYR A 1 164 ? -4.425 -15.756 14.746 1.00 76.62 164 TYR A O 1
ATOM 1286 N N . TYR A 1 165 ? -6.278 -14.568 14.198 1.00 75.12 165 TYR A N 1
ATOM 1287 C CA . TYR A 1 165 ? -5.667 -13.319 13.795 1.00 75.12 165 TYR A CA 1
ATOM 1288 C C . TYR A 1 165 ? -5.912 -12.298 14.896 1.00 75.12 165 TYR A C 1
ATOM 1290 O O . TYR A 1 165 ? -7.056 -12.089 15.293 1.00 75.12 165 TYR A O 1
ATOM 1298 N N . ARG A 1 166 ? -4.853 -11.660 15.390 1.00 72.62 166 ARG A N 1
ATOM 1299 C CA . ARG A 1 166 ? -4.985 -10.473 16.242 1.00 72.62 166 ARG A CA 1
ATOM 1300 C C . ARG A 1 166 ? -5.071 -9.237 15.352 1.00 72.62 166 ARG A C 1
ATOM 1302 O O . ARG A 1 166 ? -4.113 -8.979 14.630 1.00 72.62 166 ARG A O 1
ATOM 1309 N N . VAL A 1 167 ? -6.182 -8.516 15.424 1.00 73.69 167 VAL A N 1
ATOM 1310 C CA . VAL A 1 167 ? -6.469 -7.276 14.690 1.00 73.69 167 VAL A CA 1
ATOM 1311 C C . VAL A 1 167 ? -6.407 -6.108 15.668 1.00 73.69 167 VAL A C 1
ATOM 1313 O O . VAL A 1 167 ? -6.784 -6.268 16.830 1.00 73.69 167 VAL A O 1
ATOM 1316 N N . ALA A 1 168 ? -5.920 -4.950 15.226 1.00 70.75 168 ALA A N 1
ATOM 1317 C CA . ALA A 1 168 ? -5.906 -3.752 16.056 1.00 70.75 168 ALA A CA 1
ATOM 1318 C C . ALA A 1 168 ? -6.389 -2.505 15.302 1.00 70.75 168 ALA A C 1
ATOM 1320 O O . ALA A 1 168 ? -6.252 -2.425 14.082 1.00 70.75 168 ALA A O 1
ATOM 1321 N N . VAL A 1 169 ? -6.952 -1.549 16.040 1.00 69.88 169 VAL A N 1
ATOM 1322 C CA . VAL A 1 169 ? -7.432 -0.257 15.530 1.00 69.88 169 VAL A CA 1
ATOM 1323 C C . VAL A 1 169 ? -6.734 0.851 16.300 1.00 69.88 169 VAL A C 1
ATOM 1325 O O . VAL A 1 169 ? -6.704 0.830 17.534 1.00 69.88 169 VAL A O 1
ATOM 1328 N N . ASP A 1 170 ? -6.161 1.793 15.558 1.00 70.00 170 ASP A N 1
ATOM 1329 C CA . ASP A 1 170 ? -5.507 2.978 16.101 1.00 70.00 170 ASP A CA 1
ATOM 1330 C C . ASP A 1 170 ? -6.326 4.232 15.768 1.00 70.00 170 ASP A C 1
ATOM 1332 O O . ASP A 1 170 ? -7.154 4.240 14.850 1.00 70.00 170 ASP A O 1
ATOM 1336 N N . PHE A 1 171 ? -6.092 5.292 16.529 1.00 71.06 171 PHE A N 1
ATOM 1337 C CA . PHE A 1 171 ? -6.866 6.520 16.507 1.00 71.06 171 PHE A CA 1
ATOM 1338 C C . PHE A 1 171 ? -5.925 7.704 16.430 1.00 71.06 171 PHE A C 1
ATOM 1340 O O . PHE A 1 171 ? -4.959 7.801 17.189 1.00 71.06 171 PHE A O 1
ATOM 1347 N N . LYS A 1 172 ? -6.249 8.640 15.541 1.00 72.38 172 LYS A N 1
ATOM 1348 C CA . LYS A 1 172 ? -5.570 9.929 15.475 1.00 72.38 172 LYS A CA 1
ATOM 1349 C C . LYS A 1 172 ? -6.578 11.053 15.604 1.00 72.38 172 LYS A C 1
ATOM 1351 O O . LYS A 1 172 ? -7.558 11.097 14.857 1.00 72.38 172 LYS A O 1
ATOM 1356 N N . ASN A 1 173 ? -6.311 11.986 16.512 1.00 73.00 173 ASN A N 1
ATOM 1357 C CA . ASN A 1 173 ? -7.064 13.231 16.570 1.00 73.00 173 ASN A CA 1
ATOM 1358 C C . ASN A 1 173 ? -6.516 14.202 15.515 1.00 73.00 173 ASN A C 1
ATOM 1360 O O . ASN A 1 173 ? -5.380 14.666 15.608 1.00 73.00 173 ASN A O 1
ATOM 1364 N N . ILE A 1 174 ? -7.323 14.484 14.498 1.00 67.62 174 ILE A N 1
ATOM 1365 C CA . ILE A 1 174 ? -7.015 15.423 13.411 1.00 67.62 174 ILE A CA 1
ATOM 1366 C C . ILE A 1 174 ? -7.782 16.745 13.546 1.00 67.62 174 ILE A C 1
ATOM 1368 O O . ILE A 1 174 ? -7.672 17.600 12.671 1.00 67.62 174 ILE A O 1
ATOM 1372 N N . GLY A 1 175 ? -8.587 16.892 14.601 1.00 68.75 175 GLY A N 1
ATOM 1373 C CA . GLY A 1 175 ? -9.339 18.110 14.883 1.00 68.75 175 GLY A CA 1
ATOM 1374 C C . GLY A 1 175 ? -8.464 19.222 15.458 1.00 68.75 175 GLY A C 1
ATOM 1375 O O . GLY A 1 175 ? -7.248 19.100 15.575 1.00 68.75 175 GLY A O 1
ATOM 1376 N N . SER A 1 176 ? -9.097 20.322 15.861 1.00 67.81 176 SER A N 1
ATOM 1377 C CA . SER A 1 176 ? -8.400 21.501 16.395 1.00 67.81 176 SER A CA 1
ATOM 1378 C C . SER A 1 176 ? -8.420 21.591 17.927 1.00 67.81 176 SER A C 1
ATOM 1380 O O . SER A 1 176 ? -7.889 22.544 18.496 1.00 67.81 176 SER A O 1
ATOM 1382 N N . LYS A 1 177 ? -9.060 20.631 18.606 1.00 77.69 177 LYS A N 1
ATOM 1383 C CA . LYS A 1 177 ? -9.123 20.523 20.070 1.00 77.69 177 LYS A CA 1
ATOM 1384 C C . LYS A 1 177 ? -8.830 19.099 20.520 1.00 77.69 177 LYS A C 1
ATOM 1386 O O . LYS A 1 177 ? -9.079 18.140 19.790 1.00 77.69 177 LYS A O 1
ATOM 1391 N N . ARG A 1 178 ? -8.312 18.982 21.741 1.00 81.00 178 ARG A N 1
ATOM 1392 C CA . ARG A 1 178 ? -8.164 17.708 22.446 1.00 81.00 178 ARG A CA 1
ATOM 1393 C C . ARG A 1 178 ? -9.530 17.035 22.582 1.00 81.00 178 ARG A C 1
ATOM 1395 O O . ARG A 1 178 ? -10.503 17.725 22.871 1.00 81.00 178 ARG A O 1
ATOM 1402 N N . ALA A 1 179 ? -9.570 15.726 22.356 1.00 82.56 179 ALA A N 1
ATOM 1403 C CA . ALA A 1 179 ? -10.713 14.896 22.705 1.00 82.56 179 ALA A CA 1
ATOM 1404 C C . ALA A 1 179 ? -10.493 14.369 24.129 1.00 82.56 179 ALA A C 1
ATOM 1406 O O . ALA A 1 179 ? -9.431 13.807 24.382 1.00 82.56 179 ALA A O 1
ATOM 1407 N N . GLU A 1 180 ? -11.421 14.556 25.059 1.00 85.38 180 GLU A N 1
ATOM 1408 C CA . GLU A 1 180 ? -11.295 14.081 26.447 1.00 85.38 180 GLU A CA 1
ATOM 1409 C C . GLU A 1 180 ? -11.748 12.620 26.615 1.00 85.38 180 GLU A C 1
ATOM 1411 O O . GLU A 1 180 ? -11.162 11.863 27.389 1.00 85.38 180 GLU A O 1
ATOM 1416 N N . ARG A 1 181 ? -12.777 12.211 25.875 1.00 83.38 181 ARG A N 1
ATOM 1417 C CA . ARG A 1 181 ? -13.392 10.886 25.884 1.00 83.38 181 ARG A CA 1
ATOM 1418 C C . ARG A 1 181 ? -13.746 10.484 24.468 1.00 83.38 181 ARG A C 1
ATOM 1420 O O . ARG A 1 181 ? -14.564 11.128 23.814 1.00 83.38 181 ARG A O 1
ATOM 1427 N N . VAL A 1 182 ? -13.163 9.387 24.016 1.00 80.25 182 VAL A N 1
ATOM 1428 C CA . VAL A 1 182 ? -13.433 8.821 22.701 1.00 80.25 182 VAL A CA 1
ATOM 1429 C C . VAL A 1 182 ? -13.963 7.417 22.918 1.00 80.25 182 VAL A C 1
ATOM 1431 O O . VAL A 1 182 ? -13.378 6.634 23.658 1.00 80.25 182 VAL A O 1
ATOM 1434 N N . THR A 1 183 ? -15.089 7.071 22.314 1.00 84.44 183 THR A N 1
ATOM 1435 C CA . THR A 1 183 ? -15.625 5.712 22.402 1.00 84.44 183 THR A CA 1
ATOM 1436 C C . THR A 1 183 ? -15.941 5.211 21.016 1.00 84.44 183 THR A C 1
ATOM 1438 O O . THR A 1 183 ? -16.644 5.873 20.260 1.00 84.44 183 THR A O 1
ATOM 1441 N N . ILE A 1 184 ? -15.414 4.040 20.679 1.00 83.62 184 ILE A N 1
ATOM 1442 C CA . ILE A 1 184 ? -15.755 3.348 19.445 1.00 83.62 184 ILE A CA 1
ATOM 1443 C C . ILE A 1 184 ? -16.482 2.053 19.778 1.00 83.62 184 ILE A C 1
ATOM 1445 O O . ILE A 1 184 ? -16.078 1.300 20.663 1.00 83.62 184 ILE A O 1
ATOM 1449 N N . ARG A 1 185 ? -17.544 1.778 19.034 1.00 87.06 185 ARG A N 1
ATOM 1450 C CA . ARG A 1 185 ? -18.176 0.466 18.956 1.00 87.06 185 ARG A CA 1
ATOM 1451 C C . ARG A 1 185 ? -17.866 -0.131 17.606 1.00 87.06 185 ARG A C 1
ATOM 1453 O O . ARG A 1 185 ? -17.990 0.566 16.607 1.00 87.06 185 ARG A O 1
ATOM 1460 N N . ILE A 1 186 ? -17.452 -1.389 17.580 1.00 85.38 186 ILE A N 1
ATOM 1461 C CA . ILE A 1 186 ? -17.070 -2.117 16.371 1.00 85.38 186 ILE A C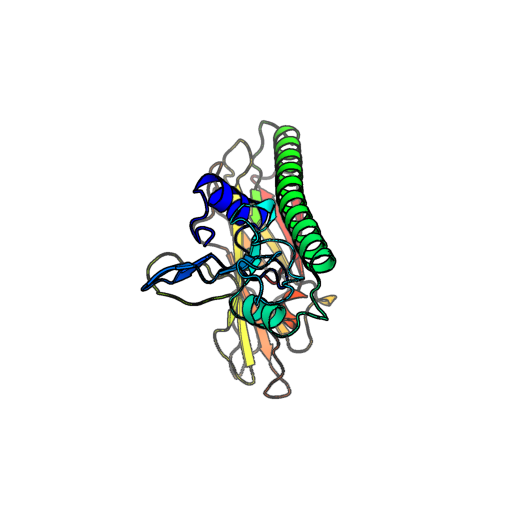A 1
ATOM 1462 C C . ILE A 1 186 ? -17.887 -3.401 16.305 1.00 85.38 186 ILE A C 1
ATOM 1464 O O . ILE A 1 186 ? -17.852 -4.209 17.232 1.00 85.38 186 ILE A O 1
ATOM 1468 N N . THR A 1 187 ? -18.570 -3.613 15.186 1.00 88.62 187 THR A N 1
ATOM 1469 C CA . THR A 1 187 ? -19.353 -4.819 14.903 1.00 88.62 187 THR A CA 1
ATOM 1470 C C . THR A 1 187 ? -18.844 -5.456 13.618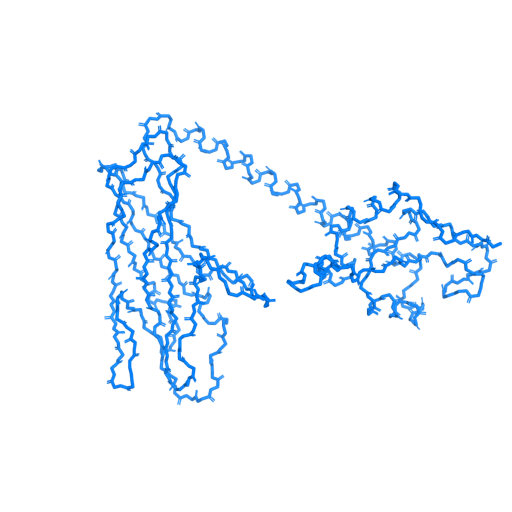 1.00 88.62 187 THR A C 1
ATOM 1472 O O . THR A 1 187 ? -18.752 -4.799 12.585 1.00 88.62 187 THR A O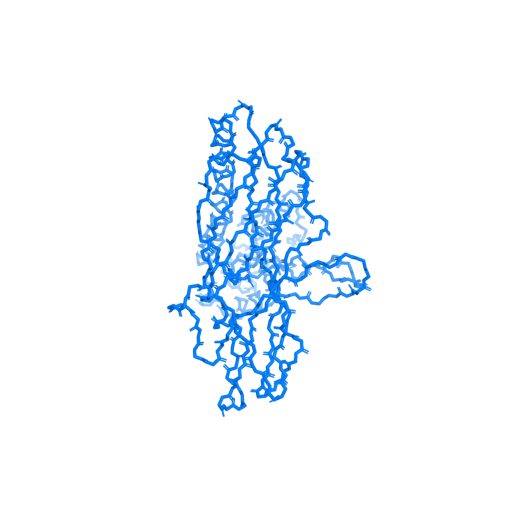 1
ATOM 1475 N N . ALA A 1 188 ? -18.511 -6.746 13.651 1.00 85.81 188 ALA A N 1
ATOM 1476 C CA . ALA A 1 188 ? -18.117 -7.457 12.438 1.00 85.81 188 ALA A CA 1
ATOM 1477 C C . ALA A 1 188 ? -19.342 -7.696 11.541 1.00 85.81 188 ALA A C 1
ATOM 1479 O O . ALA A 1 188 ? -20.345 -8.259 11.990 1.00 85.81 188 ALA A O 1
ATOM 1480 N N . LYS A 1 189 ? -19.265 -7.320 10.258 1.00 88.12 189 LYS A N 1
ATOM 1481 C CA . LYS A 1 189 ? -20.351 -7.573 9.305 1.00 88.12 189 LYS A CA 1
ATOM 1482 C C . LYS A 1 189 ? -20.455 -9.063 9.045 1.00 88.12 189 LYS A C 1
ATOM 1484 O O . LYS A 1 189 ? -19.683 -9.612 8.260 1.00 88.12 189 LYS A O 1
ATOM 1489 N N . HIS A 1 190 ? -21.444 -9.707 9.654 1.00 84.19 190 HIS A N 1
ATOM 1490 C CA . HIS A 1 190 ? -21.629 -11.155 9.576 1.00 84.19 190 HIS A CA 1
ATOM 1491 C C . HIS A 1 190 ? -21.666 -11.687 8.132 1.00 84.19 190 HIS A C 1
ATOM 1493 O O . HIS A 1 190 ? -21.136 -12.758 7.858 1.00 84.19 190 HIS A O 1
ATOM 1499 N N . SER A 1 191 ? -22.239 -10.933 7.188 1.00 87.31 191 SER A N 1
ATOM 1500 C CA . SER A 1 191 ? -22.276 -11.292 5.760 1.00 87.31 191 SER A CA 1
ATOM 1501 C C . SER A 1 191 ? -20.900 -11.379 5.088 1.00 87.31 191 SER A C 1
ATOM 1503 O O . SER A 1 191 ? -20.780 -11.996 4.033 1.00 87.31 191 SER A O 1
ATOM 1505 N N . THR A 1 192 ? -19.873 -10.773 5.682 1.00 85.88 192 THR A N 1
ATOM 1506 C CA . THR A 1 192 ? -18.505 -10.719 5.145 1.00 85.88 192 THR A CA 1
ATOM 1507 C C . THR A 1 192 ? -17.547 -11.688 5.837 1.00 85.88 192 THR A C 1
ATOM 1509 O O . THR A 1 192 ? -16.429 -11.885 5.364 1.00 85.88 192 THR A O 1
ATOM 1512 N N . ILE A 1 193 ? -17.973 -12.316 6.940 1.00 84.19 193 ILE A N 1
ATOM 1513 C CA . ILE A 1 193 ? -17.155 -13.268 7.695 1.00 84.19 193 ILE A CA 1
ATOM 1514 C C . ILE A 1 193 ? -17.113 -14.605 6.932 1.00 84.19 193 ILE A C 1
ATOM 1516 O O . ILE A 1 193 ? -18.167 -15.200 6.692 1.00 84.19 193 ILE A O 1
ATOM 1520 N N . PRO A 1 194 ? -15.923 -15.116 6.560 1.00 80.88 194 PRO A N 1
ATOM 1521 C CA . PRO A 1 194 ? -15.800 -16.409 5.900 1.00 80.88 194 PRO A CA 1
ATOM 1522 C C . PRO A 1 194 ? -16.298 -17.565 6.775 1.00 80.88 194 PRO A C 1
ATOM 1524 O O . PRO A 1 194 ? -16.259 -17.516 8.007 1.00 80.88 194 PRO A O 1
ATOM 1527 N N . LYS A 1 195 ? -16.719 -18.662 6.137 1.00 83.44 195 LYS A N 1
ATOM 1528 C CA . LYS A 1 195 ? -17.138 -19.874 6.854 1.00 83.44 195 LYS A CA 1
ATOM 1529 C C . LYS A 1 195 ? -15.995 -20.376 7.748 1.00 83.44 195 LYS A C 1
ATOM 1531 O O . LYS A 1 195 ? -14.857 -20.488 7.308 1.00 83.44 195 LYS A O 1
ATOM 1536 N N . GLY A 1 196 ? -16.313 -20.706 9.000 1.00 81.00 196 GLY A N 1
ATOM 1537 C CA . GLY A 1 196 ? -15.336 -21.210 9.972 1.00 81.00 196 GLY A CA 1
ATOM 1538 C C . GLY A 1 196 ? -14.578 -20.122 10.737 1.00 81.00 196 GLY A C 1
ATOM 1539 O O . GLY A 1 196 ? -13.752 -20.467 11.583 1.00 81.00 196 GLY A O 1
ATOM 1540 N N . TYR A 1 197 ? -14.874 -18.842 10.487 1.00 84.94 197 TYR A N 1
ATOM 1541 C CA . TYR A 1 197 ? -14.331 -17.715 11.239 1.00 84.94 197 TYR A CA 1
ATOM 1542 C C . TYR A 1 197 ? -15.337 -17.170 12.259 1.00 84.94 197 TYR A C 1
ATOM 1544 O O . TYR A 1 197 ? -16.543 -17.183 12.022 1.00 84.94 197 TYR A O 1
ATOM 1552 N N . THR A 1 198 ? -14.841 -16.661 13.388 1.00 87.31 198 THR A N 1
ATOM 1553 C CA . THR A 1 198 ? -15.646 -15.929 14.377 1.00 87.31 198 THR A CA 1
ATOM 1554 C C . THR A 1 198 ? -14.919 -14.679 14.853 1.00 87.31 198 THR A C 1
ATOM 1556 O O . THR A 1 198 ? -13.702 -14.678 15.041 1.00 87.31 198 THR A O 1
ATOM 1559 N N . PHE A 1 199 ? -15.673 -13.606 15.072 1.00 86.81 199 PHE A N 1
ATOM 1560 C CA . PHE A 1 199 ? -15.174 -12.392 15.710 1.00 86.81 199 PHE A CA 1
ATOM 1561 C C . PHE A 1 199 ? -15.224 -12.545 17.229 1.00 86.81 199 PHE A C 1
ATOM 1563 O O . PHE A 1 199 ? -16.227 -13.009 17.765 1.00 86.81 199 PHE A O 1
ATOM 1570 N N . SER A 1 200 ? -14.168 -12.150 17.934 1.00 86.19 200 SER A N 1
ATOM 1571 C CA . SER A 1 200 ? -14.163 -12.059 19.392 1.00 86.19 200 SER A CA 1
ATOM 1572 C C . SER A 1 200 ? -13.364 -10.853 19.871 1.00 86.19 200 SER A C 1
ATOM 1574 O O . SER A 1 200 ? -12.372 -10.452 19.269 1.00 86.19 200 SER A O 1
ATOM 1576 N N . THR A 1 201 ? -13.795 -10.272 20.984 1.00 82.31 201 THR A N 1
ATOM 1577 C CA . THR A 1 201 ? -13.284 -8.984 21.465 1.00 82.31 201 THR A CA 1
ATOM 1578 C C . THR A 1 201 ? -11.933 -9.089 22.161 1.00 82.31 201 THR A C 1
ATOM 1580 O O . THR A 1 201 ? -10.990 -8.414 21.788 1.00 82.31 201 THR A O 1
ATOM 1583 N N . ASN A 1 202 ? -11.811 -9.949 23.167 1.00 81.00 202 ASN A N 1
ATOM 1584 C CA . ASN A 1 202 ? -10.619 -10.028 24.022 1.00 81.00 202 ASN A CA 1
ATOM 1585 C C . ASN A 1 202 ? -10.118 -11.462 24.246 1.00 81.00 202 ASN A C 1
ATOM 1587 O O . ASN A 1 202 ? -9.078 -11.668 24.869 1.00 81.00 202 ASN A O 1
ATOM 1591 N N . THR A 1 203 ? -10.843 -12.452 23.731 1.00 82.44 203 THR A N 1
ATOM 1592 C CA . THR A 1 203 ? -10.573 -13.871 23.968 1.00 82.44 203 THR A CA 1
ATOM 1593 C C . THR A 1 203 ? -10.279 -14.555 22.648 1.00 82.44 203 THR A C 1
ATOM 1595 O O . THR A 1 203 ? -11.067 -14.443 21.716 1.00 82.44 203 THR A O 1
ATOM 1598 N N . HIS A 1 204 ? -9.178 -15.289 22.561 1.00 79.31 204 HIS A N 1
ATOM 1599 C CA . HIS A 1 204 ? -8.823 -16.057 21.372 1.00 79.31 204 HIS A CA 1
ATOM 1600 C C . HIS A 1 204 ? -9.300 -17.516 21.472 1.00 79.31 204 HIS A C 1
ATOM 1602 O O . HIS A 1 204 ? -9.518 -18.049 22.561 1.00 79.31 204 HIS A O 1
ATOM 1608 N N . ILE A 1 205 ? -9.456 -18.177 20.326 1.00 83.06 205 ILE A N 1
ATOM 1609 C CA . ILE A 1 205 ? -9.799 -19.602 20.227 1.00 83.06 205 ILE A CA 1
ATOM 1610 C C . ILE A 1 205 ? -8.743 -20.498 20.870 1.00 83.06 205 ILE A C 1
ATOM 1612 O O . ILE A 1 205 ? -7.537 -20.278 20.766 1.00 83.06 205 ILE A O 1
ATOM 1616 N N . THR A 1 206 ? -9.220 -21.578 21.475 1.00 83.44 206 THR A N 1
ATOM 1617 C CA . THR A 1 206 ? -8.404 -22.684 21.973 1.00 83.44 206 THR A CA 1
ATOM 1618 C C . THR A 1 206 ? -8.806 -23.976 21.269 1.00 83.44 206 THR A C 1
ATOM 1620 O O . THR A 1 206 ? -9.796 -24.032 20.536 1.00 83.44 206 THR A O 1
ATOM 1623 N N . LYS A 1 207 ? -8.086 -25.070 21.537 1.00 80.50 207 LYS A N 1
ATOM 1624 C CA . LYS A 1 207 ? -8.436 -26.394 21.001 1.00 80.50 207 LYS A CA 1
ATOM 1625 C C . LYS A 1 207 ? -9.897 -26.773 21.279 1.00 80.50 207 LYS A C 1
ATOM 1627 O O . LYS A 1 207 ? -10.547 -27.336 20.397 1.00 80.50 207 LYS A O 1
ATOM 1632 N N . ASN A 1 208 ? -10.416 -26.392 22.447 1.00 85.56 208 ASN A N 1
ATOM 1633 C CA . ASN A 1 208 ? -11.707 -26.849 22.965 1.00 85.56 208 ASN A CA 1
ATOM 1634 C C . ASN A 1 208 ? -12.823 -25.797 22.896 1.00 85.56 208 ASN A C 1
ATOM 1636 O O . ASN A 1 208 ? -13.978 -26.139 23.115 1.00 85.56 208 ASN A O 1
ATOM 1640 N N . SER A 1 209 ? -12.504 -24.531 22.622 1.00 86.38 209 SER A N 1
ATOM 1641 C CA . SER A 1 209 ? -13.482 -23.440 22.660 1.00 86.38 209 SER A CA 1
ATOM 1642 C C . SER A 1 209 ? -13.204 -22.421 21.570 1.00 86.38 209 SER A C 1
ATOM 1644 O O . SER A 1 209 ? -12.061 -21.993 21.419 1.00 86.38 209 SER A O 1
ATOM 1646 N N . THR A 1 210 ? -14.253 -22.034 20.843 1.00 85.75 210 THR A N 1
ATOM 1647 C CA . THR A 1 210 ? -14.227 -20.992 19.812 1.00 85.75 210 THR A CA 1
ATOM 1648 C C . THR A 1 210 ? -15.094 -19.826 20.282 1.00 85.75 210 THR A C 1
ATOM 1650 O O . THR A 1 210 ? -16.318 -19.936 20.218 1.00 85.75 210 THR A O 1
ATOM 1653 N N . PRO A 1 211 ? -14.497 -18.742 20.806 1.00 86.25 211 PRO A N 1
ATOM 1654 C CA . PRO A 1 211 ? -15.257 -17.604 21.293 1.00 86.25 211 PRO A CA 1
ATOM 1655 C C . PRO A 1 211 ? -15.897 -16.849 20.126 1.00 86.25 211 PRO A C 1
ATOM 1657 O O . PRO A 1 211 ? -15.354 -16.795 19.019 1.00 86.25 211 PRO A O 1
ATOM 1660 N N . SER A 1 212 ? -17.053 -16.254 20.395 1.00 88.12 212 SER A N 1
ATOM 1661 C CA . SER A 1 212 ? -17.748 -15.364 19.474 1.00 88.12 212 SER A CA 1
ATOM 1662 C C . SER A 1 212 ? -18.301 -14.181 20.251 1.00 88.12 212 SER A C 1
ATOM 1664 O O . SER A 1 212 ? -18.761 -14.323 21.384 1.00 88.12 212 SER A O 1
ATOM 1666 N N . SER A 1 213 ? -18.271 -13.018 19.631 1.00 87.06 213 SER A N 1
ATOM 1667 C CA . SER A 1 213 ? -18.858 -11.781 20.122 1.00 87.06 213 SER A CA 1
ATOM 1668 C C . SER A 1 213 ? -19.601 -11.113 18.972 1.00 87.06 213 SER A C 1
ATOM 1670 O O . SER A 1 213 ? -19.358 -11.434 17.810 1.00 87.06 213 SER A O 1
ATOM 1672 N N . VAL A 1 214 ? -20.529 -10.217 19.293 1.00 84.44 214 VAL A N 1
ATOM 1673 C CA . VAL A 1 214 ? -21.263 -9.438 18.282 1.00 84.44 214 VAL A CA 1
ATOM 1674 C C . VAL A 1 214 ? -20.623 -8.065 18.115 1.00 84.44 214 VAL A C 1
ATOM 1676 O O . VAL A 1 214 ? -20.447 -7.598 16.997 1.00 84.44 214 VAL A O 1
ATOM 1679 N N . GLU A 1 215 ? -20.196 -7.467 19.222 1.00 86.31 215 GLU A N 1
ATOM 1680 C CA . GLU A 1 215 ? -19.723 -6.091 19.279 1.00 86.31 215 GLU A CA 1
ATOM 1681 C C . GLU A 1 215 ? -18.524 -5.977 20.227 1.00 86.31 215 GLU A C 1
ATOM 1683 O O . GLU A 1 215 ? -18.388 -6.751 21.179 1.00 86.31 215 GLU A O 1
ATOM 1688 N N . LEU A 1 216 ? -17.664 -5.003 19.946 1.00 84.19 216 LEU A N 1
ATOM 1689 C CA . LEU A 1 216 ? -16.581 -4.528 20.792 1.00 84.19 216 LEU A CA 1
ATOM 1690 C C . LEU A 1 216 ? -16.771 -3.035 21.058 1.00 84.19 216 LEU A C 1
ATOM 1692 O O . LEU A 1 216 ? -16.694 -2.246 20.123 1.00 84.19 216 LEU A O 1
ATOM 1696 N N . GLU A 1 217 ? -16.948 -2.648 22.318 1.00 86.81 217 GLU A N 1
ATOM 1697 C CA . GLU A 1 217 ? -16.886 -1.248 22.747 1.00 86.81 217 GLU A CA 1
ATOM 1698 C C . GLU A 1 217 ? -15.520 -0.967 23.380 1.00 86.81 217 GLU A C 1
ATOM 1700 O O . GLU A 1 217 ? -15.045 -1.738 24.218 1.00 86.81 217 GLU A O 1
ATOM 1705 N N . ILE A 1 218 ? -14.877 0.123 22.965 1.00 79.06 218 ILE A N 1
ATOM 1706 C CA . ILE A 1 218 ? -13.588 0.565 23.493 1.00 79.06 218 ILE A CA 1
ATOM 1707 C C . ILE A 1 218 ? -13.684 2.041 23.856 1.00 79.06 218 ILE A C 1
ATOM 1709 O O . ILE A 1 218 ? -14.009 2.871 23.007 1.00 79.06 218 ILE A O 1
ATOM 1713 N N . GLU A 1 219 ? -13.317 2.367 25.094 1.00 82.50 219 GLU A N 1
ATOM 1714 C CA . GLU A 1 219 ? -13.019 3.739 25.493 1.00 82.50 219 GLU A CA 1
ATOM 1715 C C . GLU A 1 219 ? -11.546 4.033 25.181 1.00 82.50 219 GLU A C 1
ATOM 1717 O O . GLU A 1 219 ? -10.620 3.491 25.789 1.00 82.50 219 GLU A O 1
ATOM 1722 N N . CYS A 1 220 ? -11.340 4.868 24.175 1.00 72.38 220 CYS A N 1
ATOM 1723 C CA . CYS A 1 220 ? -10.058 5.430 23.816 1.00 72.38 220 CYS A CA 1
ATOM 1724 C C . CYS A 1 220 ? -9.877 6.690 24.672 1.00 72.38 220 CYS A C 1
ATOM 1726 O O . CYS A 1 220 ? -10.737 7.574 24.692 1.00 72.38 220 CYS A O 1
ATOM 1728 N N . GLY A 1 221 ? -8.799 6.723 25.461 1.00 70.06 221 GLY A N 1
ATOM 1729 C CA . GLY A 1 221 ? -8.524 7.809 26.404 1.00 70.06 221 GLY A CA 1
ATOM 1730 C C . GLY A 1 221 ? -8.405 9.180 25.725 1.00 70.06 221 GLY A C 1
ATOM 1731 O O . GLY A 1 221 ? -8.563 9.294 24.509 1.00 70.06 221 GLY A O 1
ATOM 1732 N N . PRO A 1 222 ? -8.095 10.241 26.482 1.00 80.19 222 PRO A N 1
ATOM 1733 C CA . PRO A 1 222 ? -8.018 11.565 25.894 1.00 80.19 222 PRO A CA 1
ATOM 1734 C C . PRO A 1 222 ? -6.934 11.621 24.807 1.00 80.19 222 PRO A C 1
ATOM 1736 O O . PRO A 1 222 ? -5.808 11.172 25.028 1.00 80.19 222 PRO A O 1
ATOM 1739 N N . LEU A 1 223 ? -7.259 12.197 23.650 1.00 78.75 223 LEU A N 1
ATOM 1740 C CA . LEU A 1 223 ? -6.365 12.321 22.497 1.00 78.75 223 LEU A CA 1
ATOM 1741 C C . LEU A 1 223 ? -6.044 13.793 22.238 1.00 78.75 223 LEU A C 1
ATOM 1743 O O . LEU A 1 223 ? -6.924 14.573 21.851 1.00 78.75 223 LEU A O 1
ATOM 1747 N N . ASN A 1 224 ? -4.779 14.188 22.408 1.00 78.12 224 ASN A N 1
ATOM 1748 C CA . ASN A 1 224 ? -4.338 15.521 21.996 1.00 78.12 224 ASN A CA 1
ATOM 1749 C C . ASN A 1 224 ? -4.316 15.634 20.468 1.00 78.12 224 ASN A C 1
ATOM 1751 O O . ASN A 1 224 ? -4.204 14.642 19.748 1.00 78.12 224 ASN A O 1
ATOM 1755 N N . VAL A 1 225 ? -4.408 16.865 19.966 1.00 72.00 225 VAL A N 1
ATOM 1756 C CA . VAL A 1 225 ? -4.354 17.143 18.526 1.00 72.00 225 VAL A CA 1
ATOM 1757 C C . VAL A 1 225 ? -3.042 16.623 17.937 1.00 72.00 225 VAL A C 1
ATOM 1759 O O . VAL A 1 225 ? -1.961 16.973 18.402 1.00 72.00 225 VAL A O 1
ATOM 1762 N N . GLY A 1 226 ? -3.142 15.805 16.891 1.00 64.69 226 GLY A N 1
ATOM 1763 C CA . GLY A 1 226 ? -2.006 15.241 16.168 1.00 64.69 226 GLY A CA 1
ATOM 1764 C C . GLY A 1 226 ? -1.400 13.976 16.781 1.00 64.69 226 GLY A C 1
ATOM 1765 O O . GLY A 1 226 ? -0.586 13.339 16.107 1.00 64.69 226 GLY A O 1
ATOM 1766 N N . GLU A 1 227 ? -1.801 13.585 17.993 1.00 63.66 227 GLU A N 1
ATOM 1767 C CA . GLU A 1 227 ? -1.298 12.383 18.660 1.00 63.66 227 GLU A CA 1
ATOM 1768 C C . GLU A 1 227 ? -2.004 11.107 18.187 1.00 63.66 227 GLU A C 1
ATOM 1770 O O . GLU A 1 227 ? -3.174 11.116 17.791 1.00 63.66 227 GLU A O 1
ATOM 1775 N N . TRP A 1 228 ? -1.248 10.010 18.241 1.00 64.38 228 TRP A N 1
ATOM 1776 C CA . TRP A 1 228 ? -1.732 8.642 18.068 1.00 64.38 228 TRP A CA 1
ATOM 1777 C C . TRP A 1 228 ? -2.024 8.012 19.427 1.00 64.38 228 TRP A C 1
ATOM 1779 O O . TRP A 1 228 ? -1.392 8.367 20.426 1.00 64.38 228 TRP A O 1
ATOM 1789 N N . GLN A 1 229 ? -2.926 7.034 19.469 1.00 65.38 229 GLN A N 1
ATOM 1790 C CA . GLN A 1 229 ? -3.173 6.283 20.690 1.00 65.38 229 GLN A CA 1
ATOM 1791 C C . GLN A 1 229 ? -2.017 5.310 20.968 1.00 65.38 229 GLN A C 1
ATOM 1793 O O . GLN A 1 229 ? -1.776 4.365 20.227 1.00 65.38 229 GLN A O 1
ATOM 1798 N N . SER A 1 230 ? -1.332 5.478 22.103 1.00 56.62 230 SER A N 1
ATOM 1799 C CA . SER A 1 230 ? -0.161 4.655 22.455 1.00 56.62 230 SER A CA 1
ATOM 1800 C C . SER A 1 230 ? -0.465 3.165 22.670 1.00 56.62 230 SER A C 1
ATOM 1802 O O . SER A 1 230 ? 0.450 2.344 22.634 1.00 56.62 230 SER A O 1
ATOM 1804 N N . ASN A 1 231 ? -1.726 2.806 22.932 1.00 64.81 231 ASN A N 1
ATOM 1805 C CA . ASN A 1 231 ? -2.164 1.421 23.103 1.00 64.81 231 ASN A CA 1
ATOM 1806 C C . ASN A 1 231 ? -3.370 1.139 22.196 1.00 64.81 231 ASN A C 1
ATOM 1808 O O . ASN A 1 231 ? -4.494 1.461 22.593 1.00 64.81 231 ASN A O 1
ATOM 1812 N N . PRO A 1 232 ? -3.165 0.580 20.994 1.00 65.00 232 PRO A N 1
ATOM 1813 C CA . PRO A 1 232 ? -4.243 0.379 20.040 1.00 65.00 232 PRO A CA 1
ATOM 1814 C C . PRO A 1 232 ? -5.245 -0.636 20.583 1.00 65.00 232 PRO A C 1
ATOM 1816 O O . PRO A 1 232 ? -4.882 -1.586 21.283 1.00 65.00 232 PRO A O 1
ATOM 1819 N N . ALA A 1 233 ? -6.513 -0.447 20.243 1.00 69.25 233 ALA A N 1
ATOM 1820 C CA . ALA A 1 233 ? -7.553 -1.378 20.637 1.00 69.25 233 ALA A CA 1
ATOM 1821 C C . ALA A 1 233 ? -7.385 -2.694 19.878 1.00 69.25 233 ALA A C 1
ATOM 1823 O O . ALA A 1 233 ? -7.148 -2.669 18.674 1.00 69.25 233 ALA A O 1
ATOM 1824 N N . GLN A 1 234 ? -7.493 -3.835 20.558 1.00 75.19 234 GLN A N 1
ATOM 1825 C CA . GLN A 1 234 ? -7.199 -5.145 19.969 1.00 75.19 234 GLN A CA 1
ATOM 1826 C C . GLN A 1 234 ? -8.410 -6.063 20.030 1.00 75.19 234 GLN A C 1
ATOM 1828 O O . GLN A 1 234 ? -9.126 -6.075 21.027 1.00 75.19 234 GLN A O 1
ATOM 1833 N N . PHE A 1 235 ? -8.580 -6.867 18.985 1.00 80.00 235 PHE A N 1
ATOM 1834 C CA . PHE A 1 235 ? -9.559 -7.941 18.925 1.00 80.00 235 PHE A CA 1
ATOM 1835 C C . PHE A 1 235 ? -9.081 -9.098 18.061 1.00 80.00 235 PHE A C 1
ATOM 1837 O O . PHE A 1 235 ? -7.988 -9.068 17.491 1.00 80.00 235 PHE A O 1
ATOM 1844 N N . TYR A 1 236 ? -9.880 -10.156 17.995 1.00 81.50 236 TYR A N 1
ATOM 1845 C CA . TYR A 1 236 ? -9.487 -11.403 17.368 1.00 81.50 236 TYR A CA 1
ATOM 1846 C C . TYR A 1 236 ? -10.492 -11.851 16.310 1.00 81.50 236 TYR A C 1
ATOM 1848 O O . TYR A 1 236 ? -11.704 -11.846 16.516 1.00 81.50 236 TYR A O 1
ATOM 1856 N N . LEU A 1 237 ? -9.962 -12.294 15.172 1.00 81.50 237 LEU A N 1
ATOM 1857 C CA . LEU A 1 237 ? -10.689 -13.136 14.231 1.00 81.50 237 LEU A CA 1
ATOM 1858 C C . LEU A 1 237 ? -10.183 -14.561 14.411 1.00 81.50 237 LEU A C 1
ATOM 1860 O O . LEU A 1 237 ? -9.065 -14.898 14.016 1.00 81.50 237 LEU A O 1
ATOM 1864 N N . ASN A 1 238 ? -10.991 -15.396 15.043 1.00 84.56 238 ASN A N 1
ATOM 1865 C CA . ASN A 1 238 ? -10.693 -16.807 15.213 1.00 84.56 238 ASN A CA 1
ATOM 1866 C C . ASN A 1 238 ? -11.077 -17.570 13.960 1.00 84.56 238 ASN A C 1
ATOM 1868 O O . ASN A 1 238 ? -12.015 -17.188 13.271 1.00 84.56 238 ASN A O 1
ATOM 1872 N N . TYR A 1 239 ? -10.397 -18.679 13.711 1.00 82.38 239 TYR A N 1
ATOM 1873 C CA . TYR A 1 239 ? -10.751 -19.610 12.658 1.00 82.38 239 TYR A CA 1
ATOM 1874 C C . TYR A 1 239 ? -10.609 -21.053 13.136 1.00 82.38 239 TYR A C 1
ATOM 1876 O O . TYR A 1 239 ? -9.701 -21.399 13.900 1.00 82.38 239 TYR A O 1
ATOM 1884 N N . ARG A 1 240 ? -11.489 -21.920 12.640 1.00 79.38 240 ARG A N 1
ATOM 1885 C CA . ARG A 1 240 ? -11.393 -23.375 12.765 1.00 79.38 240 ARG A CA 1
ATOM 1886 C C . ARG A 1 240 ? -11.634 -23.997 11.396 1.00 79.38 240 ARG A C 1
ATOM 1888 O O . ARG A 1 240 ? -12.644 -23.735 10.756 1.00 79.38 240 ARG A O 1
ATOM 1895 N N . ARG A 1 241 ? -10.677 -24.804 10.951 1.00 73.81 241 ARG A N 1
ATOM 1896 C CA . ARG A 1 241 ? -10.676 -25.445 9.639 1.00 73.81 241 ARG A CA 1
ATOM 1897 C C . ARG A 1 241 ? -11.380 -26.790 9.710 1.00 73.81 241 ARG A C 1
ATOM 1899 O O . ARG A 1 241 ? -11.158 -27.559 10.646 1.00 73.81 241 ARG A O 1
ATOM 1906 N N . GLU A 1 242 ? -12.155 -27.086 8.676 1.00 67.50 242 GLU A N 1
ATOM 1907 C CA . GLU A 1 242 ? -12.653 -28.438 8.411 1.00 67.50 242 GLU A CA 1
ATOM 1908 C C . GLU A 1 242 ? -11.516 -29.313 7.828 1.00 67.50 242 GLU A C 1
ATOM 1910 O O . GLU A 1 242 ? -11.412 -30.488 8.181 1.00 67.50 242 GLU A O 1
ATOM 1915 N N . THR A 1 243 ? -10.587 -28.719 7.057 1.00 61.00 243 THR A N 1
ATOM 1916 C CA . THR A 1 243 ? -9.448 -29.398 6.405 1.00 61.00 243 THR A CA 1
ATOM 1917 C C . THR A 1 243 ? -8.095 -28.673 6.593 1.00 61.00 243 THR A C 1
ATOM 1919 O O . THR A 1 243 ? -8.017 -27.443 6.520 1.00 61.00 243 THR A O 1
ATOM 1922 N N . PRO A 1 244 ? -6.975 -29.386 6.843 1.00 53.53 244 PRO A N 1
ATOM 1923 C CA . PRO A 1 244 ? -5.646 -28.770 6.920 1.00 53.53 244 PRO A CA 1
ATOM 1924 C C . PRO A 1 244 ? -5.158 -28.277 5.541 1.00 53.53 244 PRO A C 1
ATOM 1926 O O . PRO A 1 244 ? -4.825 -29.088 4.687 1.00 53.53 244 PRO A O 1
ATOM 1929 N N . GLY A 1 245 ? -5.076 -26.955 5.337 1.00 52.22 245 GLY A N 1
ATOM 1930 C CA . GLY A 1 245 ? -4.514 -26.346 4.114 1.00 52.22 245 GLY A CA 1
ATOM 1931 C C . GLY A 1 245 ? -5.212 -25.066 3.633 1.00 52.22 245 GLY A C 1
ATOM 1932 O O . GLY A 1 245 ? -4.616 -24.308 2.879 1.00 52.22 245 GLY A O 1
ATOM 1933 N N . ASP A 1 246 ? -6.421 -24.784 4.129 1.00 52.25 246 ASP A N 1
ATOM 1934 C CA . ASP A 1 246 ? -7.339 -23.823 3.490 1.00 52.25 246 ASP A CA 1
ATOM 1935 C C . ASP A 1 246 ? -7.162 -22.331 3.834 1.00 52.25 246 ASP A C 1
ATOM 1937 O O . ASP A 1 246 ? -7.802 -21.492 3.209 1.00 52.25 246 ASP A O 1
ATOM 1941 N N . CYS A 1 247 ? -6.299 -21.927 4.777 1.00 50.72 247 CYS A N 1
ATOM 1942 C CA . CYS A 1 247 ? -6.158 -20.486 5.049 1.00 50.72 247 CYS A CA 1
ATOM 1943 C C . CYS A 1 247 ? -5.260 -19.811 4.011 1.00 50.72 247 CYS A C 1
ATOM 1945 O O . CYS A 1 247 ? -4.040 -19.737 4.182 1.00 50.72 247 CYS A O 1
ATOM 1947 N N . SER A 1 248 ? -5.875 -19.231 2.984 1.00 52.09 248 SER A N 1
ATOM 1948 C CA . SER A 1 248 ? -5.232 -18.171 2.214 1.00 52.09 248 SER A CA 1
ATOM 1949 C C . SER A 1 248 ? -5.430 -16.834 2.944 1.00 52.09 248 SER A C 1
ATOM 1951 O O . SER A 1 248 ? -6.531 -16.504 3.379 1.00 52.09 248 SER A O 1
ATOM 1953 N N . TYR A 1 249 ? -4.376 -16.021 3.064 1.00 51.25 249 TYR A N 1
ATOM 1954 C CA . TYR A 1 249 ? -4.451 -14.636 3.571 1.00 51.25 249 TYR A CA 1
ATOM 1955 C C . TYR A 1 249 ? -5.513 -13.771 2.848 1.00 51.25 249 TYR A C 1
ATOM 1957 O O . TYR A 1 249 ? -5.908 -12.720 3.340 1.00 51.25 249 TYR A O 1
ATOM 1965 N N . ILE A 1 250 ? -6.007 -14.222 1.694 1.00 54.12 250 ILE A N 1
ATOM 1966 C CA . ILE A 1 250 ? -7.029 -13.569 0.876 1.00 54.12 250 ILE A CA 1
ATOM 1967 C C . ILE A 1 250 ? -8.394 -13.534 1.588 1.00 54.12 250 ILE A C 1
ATOM 1969 O O . ILE A 1 250 ? -9.150 -12.583 1.397 1.00 54.12 250 ILE A O 1
ATOM 1973 N N . GLU A 1 251 ? -8.731 -14.519 2.426 1.00 65.06 251 GLU A N 1
ATOM 1974 C CA . GLU A 1 251 ? -10.076 -14.614 3.017 1.00 65.06 251 GLU A CA 1
ATOM 1975 C C . GLU A 1 251 ? -10.346 -13.551 4.083 1.00 65.06 251 GLU A C 1
ATOM 1977 O O . GLU A 1 251 ? -11.429 -12.973 4.114 1.00 65.06 251 GLU A O 1
ATOM 1982 N N . ILE A 1 252 ? -9.347 -13.222 4.904 1.00 65.00 252 ILE A N 1
ATOM 1983 C CA . ILE A 1 252 ? -9.502 -12.222 5.970 1.00 65.00 252 ILE A CA 1
ATOM 1984 C C . ILE A 1 252 ? -9.669 -10.798 5.430 1.00 65.00 252 ILE A C 1
ATOM 1986 O O . ILE A 1 252 ? -10.349 -9.989 6.046 1.00 65.00 252 ILE A O 1
ATOM 1990 N N . SER A 1 253 ? -9.105 -10.499 4.258 1.00 65.50 253 SER A N 1
ATOM 1991 C CA . SER A 1 253 ? -9.194 -9.170 3.633 1.00 65.50 253 SER A CA 1
ATOM 1992 C C . SER A 1 253 ? -10.595 -8.786 3.172 1.00 65.50 253 SER A C 1
ATOM 1994 O O . SER A 1 253 ? -10.875 -7.634 2.859 1.00 65.50 253 SER A O 1
ATOM 1996 N N . LYS A 1 254 ? -11.489 -9.776 3.119 1.00 69.88 254 LYS A N 1
ATOM 1997 C CA . LYS A 1 254 ? -12.890 -9.584 2.760 1.00 69.88 254 LYS A CA 1
ATOM 1998 C C . LYS A 1 254 ? -13.752 -9.224 3.967 1.00 69.88 254 LYS A C 1
ATOM 2000 O O . LYS A 1 254 ? -14.898 -8.848 3.758 1.00 69.88 254 LYS A O 1
ATOM 2005 N N . VAL A 1 255 ? -13.228 -9.342 5.192 1.00 74.88 255 VAL A N 1
ATOM 2006 C CA . VAL A 1 255 ? -13.976 -9.046 6.417 1.00 74.88 255 VAL A CA 1
ATOM 2007 C C . VAL A 1 255 ? -14.079 -7.536 6.600 1.00 74.88 255 VAL A C 1
ATOM 2009 O O . VAL A 1 255 ? -13.075 -6.818 6.617 1.00 74.88 255 VAL A O 1
ATOM 2012 N N . GLU A 1 256 ? -15.310 -7.070 6.765 1.00 82.00 256 GLU A N 1
ATOM 2013 C CA . GLU A 1 256 ? -15.641 -5.681 7.050 1.00 82.00 256 GLU A CA 1
ATOM 2014 C C . GLU A 1 256 ? -16.193 -5.541 8.472 1.00 82.00 256 GLU A C 1
ATOM 2016 O O . GLU A 1 256 ? -16.840 -6.449 9.002 1.00 82.00 256 GLU A O 1
ATOM 2021 N N . PHE A 1 257 ? -15.980 -4.376 9.077 1.00 83.12 257 PHE A N 1
ATOM 2022 C CA . PHE A 1 257 ? -16.515 -4.032 10.390 1.00 83.12 257 PHE A CA 1
ATOM 2023 C C . PHE A 1 257 ? -17.239 -2.701 10.314 1.00 83.12 257 PHE A C 1
ATOM 2025 O O . PHE A 1 257 ? -16.667 -1.72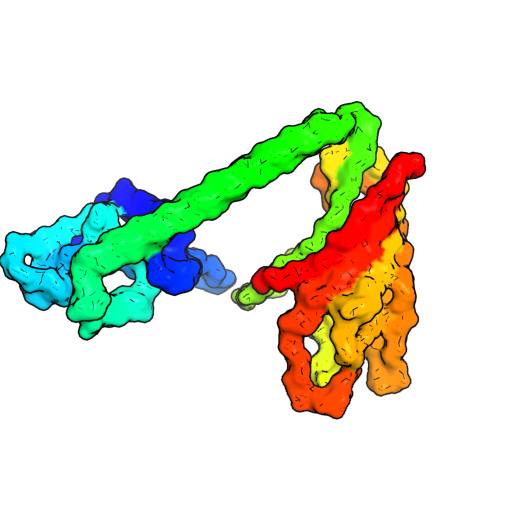7 9.836 1.00 83.12 257 PHE A O 1
ATOM 2032 N N . ASP A 1 258 ? -18.466 -2.640 10.806 1.00 84.88 258 ASP A N 1
ATOM 2033 C CA . ASP A 1 258 ? -19.129 -1.365 11.045 1.00 84.88 258 ASP A CA 1
ATOM 2034 C C . ASP A 1 258 ? -18.620 -0.763 12.344 1.00 84.88 258 ASP A C 1
ATOM 2036 O O . ASP A 1 258 ? -18.344 -1.487 13.306 1.00 84.88 258 ASP A O 1
ATOM 2040 N N . TYR A 1 259 ? -18.479 0.559 12.363 1.00 85.56 259 TYR A N 1
ATOM 2041 C CA . TYR A 1 259 ? -18.121 1.273 13.572 1.00 85.56 259 TYR A CA 1
ATOM 2042 C C . TYR A 1 259 ? -19.027 2.464 13.845 1.00 85.56 259 TYR A C 1
ATOM 2044 O O . TYR A 1 259 ? -19.520 3.120 12.930 1.00 85.56 259 TYR A O 1
ATOM 2052 N N . TYR A 1 260 ? -19.163 2.757 15.134 1.00 85.38 260 TYR A N 1
ATOM 2053 C CA . TYR A 1 260 ? -19.836 3.930 15.668 1.00 85.38 260 TYR A CA 1
ATOM 2054 C C . TYR A 1 260 ? -18.893 4.617 16.647 1.00 85.38 260 TYR A C 1
ATOM 2056 O O . TYR A 1 260 ? -18.503 4.025 17.651 1.00 85.38 260 TYR A O 1
ATOM 2064 N N . LEU A 1 261 ? -18.496 5.844 16.341 1.00 80.69 261 LEU A N 1
ATOM 2065 C CA . LEU A 1 261 ? -17.523 6.620 17.094 1.00 80.69 261 LEU A CA 1
ATOM 2066 C C . LEU A 1 261 ? -18.202 7.837 17.720 1.00 80.69 261 LEU A C 1
ATOM 2068 O O . LEU A 1 261 ? -18.886 8.601 17.042 1.00 80.69 261 LEU A O 1
ATOM 2072 N N . THR A 1 262 ? -17.964 8.040 19.009 1.00 82.81 262 THR A N 1
ATOM 2073 C CA . THR A 1 262 ? -18.375 9.230 19.753 1.00 82.81 262 THR A CA 1
ATOM 2074 C C . THR A 1 262 ? -17.147 9.901 20.360 1.00 82.81 262 THR A C 1
ATOM 2076 O O . THR A 1 262 ? -16.191 9.241 20.767 1.00 82.81 262 THR A O 1
ATOM 2079 N N . CYS A 1 263 ? -17.141 11.233 20.389 1.00 79.06 263 CYS A N 1
ATOM 2080 C CA . CYS A 1 263 ? -16.067 12.040 20.975 1.00 79.06 263 CYS A CA 1
ATOM 2081 C C . CYS A 1 263 ? -16.685 13.139 21.839 1.00 79.06 263 CYS A C 1
ATOM 2083 O O . CYS A 1 263 ? -17.439 13.943 21.306 1.00 79.06 263 CYS A O 1
ATOM 2085 N N . ASP A 1 264 ? -16.389 13.193 23.138 1.00 72.81 264 ASP A N 1
ATOM 2086 C CA . ASP A 1 264 ? -16.793 14.266 24.072 1.00 72.81 264 ASP A CA 1
ATOM 2087 C C . ASP A 1 264 ? -18.288 14.635 24.099 1.00 72.81 264 ASP A C 1
ATOM 2089 O O . ASP A 1 264 ? -18.654 15.701 24.596 1.00 72.81 264 ASP A O 1
ATOM 2093 N N . ASN A 1 265 ? -19.158 13.731 23.629 1.00 63.59 265 ASN A N 1
ATOM 2094 C CA . ASN A 1 265 ? -20.603 13.918 23.407 1.00 63.59 265 ASN A CA 1
ATOM 2095 C C . ASN A 1 265 ? -20.995 14.700 22.132 1.00 63.59 265 ASN A C 1
ATOM 2097 O O . ASN A 1 265 ? -22.119 15.190 22.037 1.00 63.59 265 ASN A O 1
ATOM 2101 N N . ASN A 1 266 ? -20.097 14.797 21.150 1.00 63.81 266 ASN A N 1
ATOM 2102 C CA . ASN A 1 266 ? -20.401 15.268 19.797 1.00 63.81 266 ASN A CA 1
ATOM 2103 C C . ASN A 1 266 ? -21.195 14.231 18.985 1.00 63.81 266 ASN A C 1
ATOM 2105 O O . ASN A 1 266 ? -21.430 13.106 19.434 1.00 63.81 266 ASN A O 1
ATOM 2109 N N . GLU A 1 267 ? -21.597 14.635 17.776 1.00 67.06 267 GLU A N 1
ATOM 2110 C CA . GLU A 1 267 ? -22.326 13.802 16.819 1.00 67.06 267 GLU A CA 1
ATOM 2111 C C . GLU A 1 267 ? -21.672 12.432 16.605 1.00 67.06 267 GLU A C 1
ATOM 2113 O O . GLU A 1 267 ? -20.447 12.286 16.561 1.00 67.06 267 GLU A O 1
ATOM 2118 N N . LEU A 1 268 ? -22.534 11.424 16.471 1.00 74.44 268 LEU A N 1
ATOM 2119 C CA . LEU A 1 268 ? -22.153 10.057 16.162 1.00 74.44 268 LEU A CA 1
ATOM 2120 C C . LEU A 1 268 ? -21.527 10.008 14.767 1.00 74.44 268 LEU A C 1
ATOM 2122 O O . LEU A 1 268 ? -22.169 10.371 13.784 1.00 74.44 268 LEU A O 1
ATOM 2126 N N . ILE A 1 269 ? -20.298 9.512 14.682 1.00 77.50 269 ILE A N 1
ATOM 2127 C CA . ILE A 1 269 ? -19.629 9.251 13.410 1.00 77.50 269 ILE A CA 1
ATOM 2128 C C . ILE A 1 269 ? -19.742 7.758 13.132 1.00 77.50 269 ILE A C 1
ATOM 2130 O O . ILE A 1 269 ? -19.229 6.942 13.897 1.00 77.50 269 ILE A O 1
ATOM 2134 N N . GLU A 1 270 ? -20.381 7.395 12.029 1.00 81.81 270 GLU A N 1
ATOM 2135 C CA . GLU A 1 270 ? -20.486 6.009 11.579 1.00 81.81 270 GLU A CA 1
ATOM 2136 C C . GLU A 1 270 ? -19.649 5.749 10.326 1.00 81.81 270 GLU A C 1
ATOM 2138 O O . GLU A 1 270 ? -19.334 6.658 9.554 1.00 81.81 270 GLU A O 1
ATOM 2143 N N . GLY A 1 271 ? -19.267 4.492 10.123 1.00 77.50 271 GLY A N 1
ATOM 2144 C CA . GLY A 1 271 ? -18.554 4.077 8.924 1.00 77.50 271 GLY A CA 1
ATOM 2145 C C . GLY A 1 271 ? -18.241 2.588 8.908 1.00 77.50 271 GLY A C 1
ATOM 2146 O O . GLY A 1 271 ? -18.687 1.822 9.760 1.00 77.50 271 GLY A O 1
ATOM 2147 N N . THR A 1 272 ? -17.438 2.174 7.929 1.00 76.38 272 THR A N 1
ATOM 2148 C CA . THR A 1 272 ? -16.991 0.785 7.784 1.00 76.38 272 THR A CA 1
ATOM 2149 C C . THR A 1 272 ? -15.464 0.722 7.723 1.00 76.38 272 THR A C 1
ATOM 2151 O O . THR A 1 272 ? -14.839 1.381 6.892 1.00 76.38 272 THR A O 1
ATOM 2154 N N . LEU A 1 273 ? -14.860 -0.124 8.556 1.00 74.06 273 LEU A N 1
ATOM 2155 C CA . LEU A 1 273 ? -13.458 -0.529 8.484 1.00 74.06 273 LEU A CA 1
ATOM 2156 C C . LEU A 1 273 ? -13.327 -1.762 7.584 1.00 74.06 273 LEU A C 1
ATOM 2158 O O . LEU A 1 273 ? -14.083 -2.725 7.722 1.00 74.06 273 LEU A O 1
ATOM 2162 N N . LYS A 1 274 ? -12.337 -1.764 6.690 1.00 70.00 274 LYS A N 1
ATOM 2163 C CA . LYS A 1 274 ? -12.019 -2.919 5.838 1.00 70.00 274 LYS A CA 1
ATOM 2164 C C . LYS A 1 274 ? -10.575 -3.323 6.024 1.00 70.00 274 LYS A C 1
ATOM 2166 O O . LYS A 1 274 ? -9.697 -2.464 5.966 1.00 70.00 274 LYS A O 1
ATOM 2171 N N . ILE A 1 275 ? -10.332 -4.622 6.176 1.00 64.94 275 ILE A N 1
ATOM 2172 C CA . ILE A 1 275 ? -8.980 -5.180 6.183 1.00 64.94 275 ILE A CA 1
ATOM 2173 C C . ILE A 1 275 ? -8.406 -5.082 4.764 1.00 64.94 275 ILE A C 1
ATOM 2175 O O . ILE A 1 275 ? -8.575 -5.983 3.949 1.00 64.94 275 ILE A O 1
ATOM 2179 N N . ALA A 1 276 ? -7.746 -3.975 4.434 1.00 49.50 276 ALA A N 1
ATOM 2180 C CA . ALA A 1 276 ? -7.088 -3.832 3.140 1.00 49.50 276 ALA A CA 1
ATOM 2181 C C . ALA A 1 276 ? -5.902 -4.803 3.054 1.00 49.50 276 ALA A C 1
ATOM 2183 O O . ALA A 1 276 ? -5.058 -4.793 3.930 1.00 49.50 276 ALA A O 1
ATOM 2184 N N . ASN A 1 277 ? -5.784 -5.640 2.026 1.00 43.28 277 ASN A N 1
ATOM 2185 C CA . ASN A 1 277 ? -4.505 -6.317 1.782 1.00 43.28 277 ASN A CA 1
ATOM 2186 C C . ASN A 1 277 ? -3.509 -5.299 1.220 1.00 43.28 277 ASN A C 1
ATOM 2188 O O . ASN A 1 277 ? -3.856 -4.574 0.289 1.00 43.28 277 ASN A O 1
ATOM 2192 N N . ALA A 1 278 ? -2.286 -5.285 1.744 1.00 37.47 278 ALA A N 1
ATOM 2193 C CA . ALA A 1 278 ? -1.147 -4.618 1.113 1.00 37.47 278 ALA A CA 1
ATOM 2194 C C . ALA A 1 278 ? -0.172 -5.659 0.572 1.00 37.47 278 ALA A C 1
ATOM 2196 O O . ALA A 1 278 ? 0.075 -6.652 1.297 1.00 37.47 278 ALA A O 1
#

Radius of gyration: 25.83 Å; chains: 1; bounding box: 57×54×65 Å